Protein AF-A0A2V4A0T4-F1 (afdb_monomer_lite)

Structure (mmCIF, N/CA/C/O backbone):
data_AF-A0A2V4A0T4-F1
#
_entry.id   AF-A0A2V4A0T4-F1
#
loop_
_atom_site.group_PDB
_atom_site.id
_atom_site.type_symbol
_atom_site.label_atom_id
_atom_site.label_alt_id
_atom_site.label_comp_id
_atom_site.label_asym_id
_atom_site.label_entity_id
_atom_site.label_seq_id
_atom_site.pdbx_PDB_ins_code
_atom_site.Cartn_x
_atom_site.Cartn_y
_atom_site.Cartn_z
_atom_site.occupancy
_atom_site.B_iso_or_equiv
_atom_site.auth_seq_id
_atom_site.auth_comp_id
_atom_site.auth_asym_id
_atom_site.auth_atom_id
_atom_site.pdbx_PDB_model_num
ATOM 1 N N . MET A 1 1 ? 3.368 67.563 22.439 1.00 38.94 1 MET A N 1
ATOM 2 C CA . MET A 1 1 ? 3.819 66.504 21.505 1.00 38.94 1 MET A CA 1
ATOM 3 C C . MET A 1 1 ? 2.691 65.490 21.317 1.00 38.94 1 MET A C 1
ATOM 5 O O . MET A 1 1 ? 2.403 64.742 22.241 1.00 38.94 1 MET A O 1
ATOM 9 N N . LYS A 1 2 ? 1.991 65.521 20.173 1.00 42.81 2 LYS A N 1
ATOM 10 C CA . LYS A 1 2 ? 0.892 64.595 19.832 1.00 4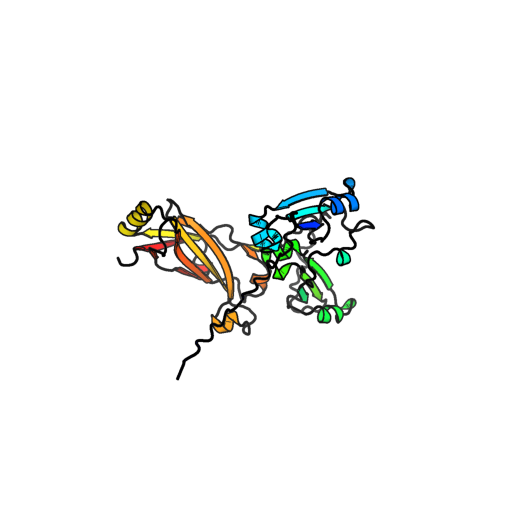2.81 2 LYS A CA 1
ATOM 11 C C . LYS A 1 2 ? 1.477 63.329 19.192 1.00 42.81 2 LYS A C 1
ATOM 13 O O . LYS A 1 2 ? 2.150 63.435 18.174 1.00 42.81 2 LYS A O 1
ATOM 18 N N . LYS A 1 3 ? 1.228 62.151 19.774 1.00 46.56 3 LYS A N 1
ATOM 19 C CA . LYS A 1 3 ? 1.577 60.855 19.167 1.00 46.56 3 LYS A CA 1
ATOM 20 C C . LYS A 1 3 ? 0.458 60.431 18.211 1.00 46.56 3 LYS A C 1
ATOM 22 O O . LYS A 1 3 ? -0.649 60.146 18.657 1.00 46.56 3 LYS A O 1
ATOM 27 N N . ILE A 1 4 ? 0.754 60.404 16.915 1.00 42.78 4 ILE A N 1
ATOM 28 C CA . ILE A 1 4 ? -0.102 59.817 15.878 1.00 42.78 4 ILE A CA 1
ATOM 29 C C . ILE A 1 4 ? 0.146 58.305 15.904 1.00 42.78 4 ILE A C 1
ATOM 31 O O . ILE A 1 4 ? 1.271 57.860 15.692 1.00 42.78 4 ILE A O 1
ATOM 35 N N . LYS A 1 5 ? -0.883 57.518 16.232 1.00 49.72 5 LYS A N 1
ATOM 36 C CA . LYS A 1 5 ? -0.853 56.057 16.099 1.00 49.72 5 LYS A CA 1
ATOM 37 C C . LYS A 1 5 ? -1.242 55.711 14.663 1.00 49.72 5 LYS A C 1
ATOM 39 O O . LYS A 1 5 ? -2.403 55.849 14.295 1.00 49.72 5 LYS A O 1
ATOM 44 N N . THR A 1 6 ? -0.269 55.286 13.865 1.00 46.25 6 THR A N 1
ATOM 45 C CA . THR A 1 6 ? -0.496 54.737 12.525 1.00 46.25 6 THR A CA 1
ATOM 46 C C . THR A 1 6 ? -1.086 53.336 12.665 1.00 46.25 6 THR A C 1
ATOM 48 O O . THR A 1 6 ? -0.417 52.420 13.138 1.00 46.25 6 THR A O 1
ATOM 51 N N . LEU A 1 7 ? -2.358 53.187 12.301 1.00 39.81 7 LEU A N 1
ATOM 52 C CA . LEU A 1 7 ? -3.052 51.907 12.206 1.00 39.81 7 LEU A CA 1
ATOM 53 C C . LEU A 1 7 ? -2.722 51.294 10.837 1.00 39.81 7 LEU A C 1
ATOM 55 O O . LEU A 1 7 ? -3.175 51.797 9.812 1.00 39.81 7 LEU A O 1
ATOM 59 N N . ILE A 1 8 ? -1.900 50.245 10.814 1.00 38.28 8 ILE A N 1
ATOM 60 C CA . ILE A 1 8 ? -1.622 49.467 9.600 1.00 38.28 8 ILE A CA 1
ATOM 61 C C . ILE A 1 8 ? -2.763 48.459 9.441 1.00 38.28 8 ILE A C 1
ATOM 63 O O . ILE A 1 8 ? -2.851 47.486 10.186 1.00 38.28 8 ILE A O 1
ATOM 67 N N . VAL A 1 9 ? -3.658 48.717 8.489 1.00 35.47 9 VAL A N 1
ATOM 68 C CA . VAL A 1 9 ? -4.682 47.763 8.052 1.00 35.47 9 VAL A CA 1
ATOM 69 C C . VAL A 1 9 ? -4.034 46.852 7.012 1.00 35.47 9 VAL A C 1
ATOM 71 O O . VAL A 1 9 ? -3.806 47.262 5.876 1.00 35.47 9 VAL A O 1
ATOM 74 N N . ILE A 1 10 ? -3.693 45.627 7.412 1.00 39.75 10 ILE A N 1
ATOM 75 C CA . ILE A 1 10 ? -3.261 44.577 6.485 1.00 39.75 10 ILE A CA 1
ATOM 76 C C . ILE A 1 10 ? -4.525 44.041 5.814 1.00 39.75 10 ILE A C 1
ATOM 78 O O . ILE A 1 10 ? -5.294 43.288 6.409 1.00 39.75 10 ILE A O 1
ATOM 82 N N . LEU A 1 11 ? -4.770 44.494 4.587 1.00 36.44 11 LEU A N 1
ATOM 83 C CA . LEU A 1 11 ? -5.837 43.988 3.735 1.00 36.44 11 LEU A CA 1
ATOM 84 C C . LEU A 1 11 ? -5.376 42.647 3.148 1.00 36.44 11 LEU A C 1
ATOM 86 O O . LEU A 1 11 ? -4.719 42.597 2.109 1.00 36.44 11 LEU A O 1
ATOM 90 N N . SER A 1 12 ? -5.676 41.559 3.851 1.00 36.69 12 SER A N 1
ATOM 91 C CA . SER A 1 12 ? -5.467 40.193 3.373 1.00 36.69 12 SER A CA 1
ATOM 92 C C . SER A 1 12 ? -6.421 39.927 2.209 1.00 36.69 12 SER A C 1
ATOM 94 O O . SER A 1 12 ? -7.561 39.511 2.407 1.00 36.69 12 SER A O 1
ATOM 96 N N . VAL A 1 13 ? -5.976 40.203 0.983 1.00 38.03 13 VAL A N 1
ATOM 97 C CA . VAL A 1 13 ? -6.667 39.763 -0.232 1.00 38.03 13 VAL A CA 1
ATOM 98 C C . VAL A 1 13 ? -6.521 38.244 -0.300 1.00 38.03 13 VAL A C 1
ATOM 100 O O . VAL A 1 13 ? -5.540 37.713 -0.816 1.00 38.03 13 VAL A O 1
ATOM 103 N N . LEU A 1 14 ? -7.488 37.541 0.287 1.00 36.09 14 LEU A N 1
ATOM 104 C CA . LEU A 1 14 ? -7.728 36.132 0.018 1.00 36.09 14 LEU A CA 1
ATOM 105 C C . LEU A 1 14 ? -8.137 36.042 -1.452 1.00 36.09 14 LEU A C 1
ATOM 107 O O . LEU A 1 14 ? -9.293 36.279 -1.789 1.00 36.09 14 LEU A O 1
ATOM 111 N N . PHE A 1 15 ? -7.187 35.749 -2.338 1.00 37.50 15 PHE A N 1
ATOM 112 C CA . PHE A 1 15 ? -7.531 35.199 -3.641 1.00 37.50 15 PHE A CA 1
ATOM 113 C C . PHE A 1 15 ? -8.178 33.841 -3.365 1.00 37.50 15 PHE A C 1
ATOM 115 O O . PHE A 1 15 ? -7.484 32.952 -2.861 1.00 37.50 15 PHE A O 1
ATOM 122 N N . PRO A 1 16 ? -9.480 33.639 -3.641 1.00 41.62 16 PRO A N 1
ATOM 123 C CA . PRO A 1 16 ? -9.988 32.288 -3.707 1.00 41.62 16 PRO A CA 1
ATOM 124 C C . PRO A 1 16 ? -9.229 31.632 -4.857 1.00 41.62 16 PRO A C 1
ATOM 126 O O . PRO A 1 16 ? -9.464 31.947 -6.026 1.00 41.62 16 PRO A O 1
ATOM 129 N N . PHE A 1 17 ? -8.291 30.742 -4.529 1.00 39.97 17 PHE A N 1
ATOM 130 C CA . PHE A 1 17 ? -7.883 29.694 -5.448 1.00 39.97 17 PHE A CA 1
ATOM 131 C C . PHE A 1 17 ? -9.148 28.883 -5.722 1.00 39.97 17 PHE A C 1
ATOM 133 O O . PHE A 1 17 ? -9.445 27.895 -5.060 1.00 39.97 17 PHE A O 1
ATOM 140 N N . SER A 1 18 ? -9.935 29.357 -6.681 1.00 41.53 18 SER A N 1
ATOM 141 C CA . SER A 1 18 ? -10.920 28.570 -7.391 1.00 41.53 18 SER A CA 1
ATOM 142 C C . SER A 1 18 ? -10.098 27.614 -8.240 1.00 41.53 18 SER A C 1
ATOM 144 O O . SER A 1 18 ? -9.908 27.799 -9.439 1.00 41.53 18 SER A O 1
ATOM 146 N N . GLY A 1 19 ? -9.537 26.597 -7.576 1.00 44.44 19 GLY A N 1
ATOM 147 C CA . GLY A 1 19 ? -9.270 25.349 -8.255 1.00 44.44 19 GLY A CA 1
ATOM 148 C C . GLY A 1 19 ? -10.584 25.006 -8.930 1.00 44.44 19 GLY A C 1
ATOM 149 O O . GLY A 1 19 ? -11.606 24.889 -8.255 1.00 44.44 19 GLY A O 1
ATOM 150 N N . ILE A 1 20 ? -10.583 24.997 -10.259 1.00 48.84 20 ILE A N 1
ATOM 151 C CA . ILE A 1 20 ? -11.712 24.537 -11.053 1.00 48.84 20 ILE A CA 1
ATOM 152 C C . ILE A 1 20 ? -11.811 23.050 -10.723 1.00 48.84 20 ILE A C 1
ATOM 154 O O . ILE A 1 20 ? -11.217 22.213 -11.399 1.00 48.84 20 ILE A O 1
ATOM 158 N N . GLY A 1 21 ? -12.461 22.730 -9.604 1.00 46.34 21 GLY A N 1
ATOM 159 C CA . GLY A 1 21 ? -12.920 21.389 -9.320 1.00 46.34 21 GLY A CA 1
ATOM 160 C C . GLY A 1 21 ? -13.843 21.070 -10.474 1.00 46.34 21 GLY A C 1
ATOM 161 O O . GLY A 1 21 ? -14.888 21.694 -10.620 1.00 46.34 21 GLY A O 1
ATOM 162 N N . GLN A 1 22 ? -13.396 20.212 -11.384 1.00 55.69 22 GLN A N 1
ATOM 163 C CA . GLN A 1 22 ? -14.277 19.731 -12.431 1.00 55.69 22 GLN A CA 1
ATOM 164 C C . GLN A 1 22 ? -15.444 19.054 -11.732 1.00 55.69 22 GLN A C 1
ATOM 166 O O . GLN A 1 22 ? -15.197 18.093 -11.022 1.00 55.69 22 GLN A O 1
ATOM 171 N N . ASP A 1 23 ? -16.687 19.468 -11.966 1.00 71.69 23 ASP A N 1
ATOM 172 C CA . ASP A 1 23 ? -17.879 18.806 -11.399 1.00 71.69 23 ASP A CA 1
ATOM 173 C C . ASP A 1 23 ? -18.038 17.332 -11.845 1.00 71.69 23 ASP A C 1
ATOM 175 O O . ASP A 1 23 ? -19.012 16.662 -11.512 1.00 71.69 23 ASP A O 1
ATOM 179 N N . ASN A 1 24 ? -17.087 16.813 -12.625 1.00 87.50 24 ASN A N 1
ATOM 180 C CA . ASN A 1 24 ? -17.126 15.517 -13.272 1.00 87.50 24 ASN A CA 1
ATOM 181 C C . ASN A 1 24 ? -15.917 14.666 -12.870 1.00 87.50 24 ASN A C 1
ATOM 183 O O . ASN A 1 24 ? -14.805 15.171 -12.717 1.00 87.50 24 ASN A O 1
ATOM 187 N N . ALA A 1 25 ? -16.143 13.356 -12.765 1.00 91.75 25 ALA A N 1
ATOM 188 C CA . ALA A 1 25 ? -15.092 12.359 -12.593 1.00 91.75 25 ALA A CA 1
ATOM 189 C C . ALA A 1 25 ? -14.031 12.461 -13.702 1.00 91.75 25 ALA A C 1
ATOM 191 O O . ALA A 1 25 ? -14.370 12.661 -14.873 1.00 91.75 25 ALA A O 1
ATOM 192 N N . ILE A 1 26 ? -12.761 12.244 -13.349 1.00 94.25 26 ILE A N 1
ATOM 193 C CA . ILE A 1 26 ? -11.681 12.167 -14.341 1.00 94.25 26 ILE A CA 1
ATOM 194 C C . ILE A 1 26 ? -11.859 10.893 -15.165 1.00 94.25 26 ILE A C 1
ATOM 196 O O . ILE A 1 26 ? -12.042 9.801 -14.619 1.00 94.25 26 ILE A O 1
ATOM 200 N N . VAL A 1 27 ? -11.786 11.028 -16.487 1.00 94.62 27 VAL A N 1
ATOM 201 C CA . VAL A 1 27 ? -11.910 9.893 -17.400 1.00 94.62 27 VAL A CA 1
ATOM 202 C C . VAL A 1 27 ? -10.565 9.193 -17.542 1.00 94.62 27 VAL A C 1
ATOM 204 O O . VAL A 1 27 ? -9.528 9.832 -17.713 1.00 94.62 27 VAL A O 1
ATOM 207 N N . VAL A 1 28 ? -10.581 7.866 -17.490 1.00 92.81 28 VAL A N 1
ATOM 208 C CA . VAL A 1 28 ? -9.416 7.024 -17.756 1.00 92.81 28 VAL A CA 1
ATOM 209 C C . VAL A 1 28 ? -9.749 6.100 -18.917 1.00 92.81 28 VAL A C 1
ATOM 211 O O . VAL A 1 28 ? -10.740 5.387 -18.848 1.00 92.81 28 VAL A O 1
ATOM 214 N N . VAL A 1 29 ? -8.930 6.079 -19.965 1.00 91.38 29 VAL A N 1
ATOM 215 C CA . VAL A 1 29 ? -9.097 5.162 -21.104 1.00 91.38 29 VAL A CA 1
ATOM 216 C C . VAL A 1 29 ? -7.900 4.230 -21.155 1.00 91.38 29 VAL A C 1
ATOM 218 O O . VAL A 1 29 ? -6.768 4.702 -21.245 1.00 91.38 29 VAL A O 1
ATOM 221 N N . ASP A 1 30 ? -8.136 2.924 -21.027 1.00 89.12 30 ASP A N 1
ATOM 222 C CA . ASP A 1 30 ? -7.097 1.880 -21.051 1.00 89.12 30 ASP A CA 1
ATOM 223 C C . ASP A 1 30 ? -5.909 2.179 -20.109 1.00 89.12 30 ASP A C 1
ATOM 225 O O . ASP A 1 30 ? -4.738 1.931 -20.403 1.00 89.12 30 ASP A O 1
ATOM 229 N N . GLY A 1 31 ? -6.220 2.766 -18.949 1.00 88.62 31 GLY A N 1
ATOM 230 C CA . GLY A 1 31 ? -5.250 3.138 -17.920 1.00 88.62 31 GLY A CA 1
ATOM 231 C C . GLY A 1 31 ? -4.585 4.511 -18.087 1.00 88.62 31 GLY A C 1
ATOM 232 O O . GLY A 1 31 ? -3.755 4.858 -17.248 1.00 88.62 31 GLY A O 1
ATOM 233 N N . PHE A 1 32 ? -4.942 5.310 -19.097 1.00 90.56 32 PHE A N 1
ATOM 234 C CA . PHE A 1 32 ? -4.441 6.676 -19.303 1.00 90.56 32 PHE A CA 1
ATOM 235 C C . PHE A 1 32 ? -5.474 7.722 -18.881 1.00 90.56 32 PHE A C 1
ATOM 237 O O . PHE A 1 32 ? -6.626 7.649 -19.295 1.00 90.56 32 PHE A O 1
ATOM 244 N N . PHE A 1 33 ? -5.072 8.709 -18.077 1.00 91.44 33 PHE A N 1
ATOM 245 C CA . PHE A 1 33 ? -5.954 9.803 -17.654 1.00 91.44 33 PHE A CA 1
ATOM 246 C C . PHE A 1 33 ? -6.176 10.789 -18.803 1.00 91.44 33 PHE A C 1
ATOM 248 O O . PHE A 1 33 ? -5.203 11.322 -19.339 1.00 91.44 33 PHE A O 1
ATOM 255 N N . ILE A 1 34 ? -7.433 11.057 -19.152 1.00 91.94 34 ILE A N 1
ATOM 256 C CA . ILE A 1 34 ? -7.827 11.873 -20.304 1.00 91.94 34 ILE A CA 1
ATOM 257 C C . ILE A 1 34 ? -8.507 13.168 -19.839 1.00 91.94 34 ILE A C 1
ATOM 259 O O . ILE A 1 34 ? -9.254 13.181 -18.864 1.00 91.94 34 ILE A O 1
ATOM 263 N N . LYS A 1 35 ? -8.235 14.275 -20.536 1.00 91.12 35 LYS A N 1
ATOM 264 C CA . LYS A 1 35 ? -8.784 15.611 -20.263 1.00 91.12 35 LYS A CA 1
ATOM 265 C C . LYS A 1 35 ? -10.263 15.743 -20.637 1.00 91.12 35 LYS A C 1
ATOM 267 O O . LYS A 1 35 ? -10.976 16.531 -20.018 1.00 91.12 35 LYS A O 1
ATOM 272 N N . ASN A 1 36 ? -10.693 15.010 -21.660 1.00 90.31 36 ASN A N 1
ATOM 273 C CA . ASN A 1 36 ? -12.062 14.999 -22.159 1.00 90.31 36 ASN A CA 1
ATOM 274 C C . ASN A 1 36 ? -13.055 14.569 -21.077 1.00 90.31 36 ASN A C 1
ATOM 276 O O . ASN A 1 36 ? -12.761 13.745 -20.210 1.00 90.31 36 ASN A O 1
ATOM 280 N N . SER A 1 37 ? -14.271 15.094 -21.179 1.00 92.19 37 SER A N 1
ATOM 281 C CA . SER A 1 37 ? -15.391 14.626 -20.371 1.00 92.19 37 SER A CA 1
ATOM 282 C C . SER A 1 37 ? -15.789 13.194 -20.743 1.00 92.19 37 SER A C 1
ATOM 284 O O . SER A 1 37 ? -15.431 12.662 -21.801 1.00 92.19 37 SER A O 1
ATOM 286 N N . LYS A 1 38 ? -16.595 12.565 -19.881 1.00 93.25 38 LYS A N 1
ATOM 287 C CA . LYS A 1 38 ? -17.161 11.233 -20.129 1.00 93.25 38 LYS A CA 1
ATOM 288 C C . LYS A 1 38 ? -17.912 11.170 -21.462 1.00 93.25 38 LYS A C 1
ATOM 290 O O . LYS A 1 38 ? -17.676 10.250 -22.239 1.00 93.25 38 LYS A O 1
ATOM 295 N N . THR A 1 39 ? -18.799 12.131 -21.719 1.00 93.00 39 THR A N 1
ATOM 296 C CA . THR A 1 39 ? -19.635 12.152 -22.929 1.00 93.00 39 THR A CA 1
ATOM 297 C C . THR A 1 39 ? -18.780 12.307 -24.181 1.00 93.00 39 THR A C 1
ATOM 299 O O . THR A 1 39 ? -18.871 11.473 -25.072 1.00 93.00 39 THR A O 1
ATOM 302 N N . GLU A 1 40 ? -17.864 13.282 -24.200 1.00 91.75 40 GLU A N 1
ATOM 303 C CA . GLU A 1 40 ? -16.949 13.492 -25.332 1.00 91.75 40 GLU A CA 1
ATOM 304 C C . GLU A 1 40 ? -16.090 12.255 -25.617 1.00 91.75 40 GLU A C 1
ATOM 306 O O . GLU A 1 40 ? -15.872 11.903 -26.773 1.00 91.75 40 GLU A O 1
ATOM 311 N N . THR A 1 41 ? -15.610 11.581 -24.567 1.00 91.19 41 THR A N 1
ATOM 312 C CA . THR A 1 41 ? -14.780 10.379 -24.716 1.00 91.19 41 THR A CA 1
ATOM 313 C C . THR A 1 41 ? -15.582 9.214 -25.297 1.00 91.19 41 THR A C 1
ATOM 315 O O . THR A 1 41 ? -15.105 8.533 -26.202 1.00 91.19 41 THR A O 1
ATOM 318 N N . ILE A 1 42 ? -16.810 8.994 -24.815 1.00 91.75 42 ILE A N 1
ATOM 319 C CA . ILE A 1 42 ? -17.695 7.938 -25.327 1.00 91.75 42 ILE A CA 1
ATOM 320 C C . ILE A 1 42 ? -18.102 8.220 -26.776 1.00 91.75 42 ILE A C 1
ATOM 322 O O . ILE A 1 42 ? -18.070 7.304 -27.597 1.00 91.75 42 ILE A O 1
ATOM 326 N N . ASP A 1 43 ? -18.455 9.465 -27.099 1.00 91.75 43 ASP A N 1
ATOM 327 C CA . ASP A 1 43 ? -18.853 9.863 -28.451 1.00 91.75 43 ASP A CA 1
ATOM 328 C C . ASP A 1 43 ? -17.693 9.705 -29.442 1.00 91.75 43 ASP A C 1
ATOM 330 O O . ASP A 1 43 ? -17.891 9.219 -30.556 1.00 91.75 43 ASP A O 1
ATOM 334 N N . TYR A 1 44 ? -16.471 10.047 -29.021 1.00 89.38 44 TYR A N 1
ATOM 335 C CA . TYR A 1 44 ? -15.265 9.867 -29.827 1.00 89.38 44 TYR A CA 1
ATOM 336 C C . TYR A 1 44 ? -14.947 8.387 -30.089 1.00 89.38 44 TYR A C 1
ATOM 338 O O . TYR A 1 44 ? -14.714 7.992 -31.234 1.00 89.38 44 TYR A O 1
ATOM 346 N N . LEU A 1 45 ? -14.934 7.555 -29.040 1.00 88.19 45 LEU A N 1
ATOM 347 C CA . LEU A 1 45 ? -14.627 6.125 -29.167 1.00 88.19 45 LEU A CA 1
ATOM 348 C C . LEU A 1 45 ? -15.719 5.395 -29.971 1.00 88.19 45 LEU A C 1
ATOM 350 O O . LEU A 1 45 ? -15.435 4.583 -30.861 1.00 88.19 45 LEU A O 1
ATOM 354 N N . GLY A 1 46 ? -16.980 5.735 -29.708 1.00 91.12 46 GLY A N 1
ATOM 355 C CA . GLY A 1 46 ? -18.151 4.996 -30.159 1.00 91.12 46 GLY A CA 1
ATOM 356 C C . GLY A 1 46 ? -18.427 3.785 -29.264 1.00 91.12 46 GLY A C 1
ATOM 357 O O . GLY A 1 46 ? -17.513 3.087 -28.829 1.00 91.12 46 GLY A O 1
ATOM 358 N N . LYS A 1 47 ? -19.711 3.522 -28.998 1.00 91.31 47 LYS A N 1
ATOM 359 C CA . LYS A 1 47 ? -20.150 2.493 -28.036 1.00 91.31 47 LYS A CA 1
ATOM 360 C C . LYS A 1 47 ? -19.634 1.093 -28.364 1.00 91.31 47 LYS A C 1
ATOM 362 O O . LYS A 1 47 ? -19.243 0.385 -27.448 1.00 91.31 47 LYS A O 1
ATOM 367 N N . ASP A 1 48 ? -19.564 0.739 -29.645 1.00 90.31 48 ASP A N 1
ATOM 368 C CA . ASP A 1 48 ? -19.104 -0.582 -30.098 1.00 90.31 48 ASP A CA 1
ATOM 369 C C . ASP A 1 48 ? -17.616 -0.838 -29.802 1.00 90.31 48 ASP A C 1
ATOM 371 O O . ASP A 1 48 ? -17.148 -1.969 -29.881 1.00 90.31 48 ASP A O 1
ATOM 375 N N . TYR A 1 49 ? -16.858 0.213 -29.473 1.00 88.94 49 TYR A N 1
ATOM 376 C CA . TYR A 1 49 ? -15.438 0.117 -29.143 1.00 88.94 49 TYR A CA 1
ATOM 377 C C . TYR A 1 49 ? -15.179 -0.082 -27.645 1.00 88.94 49 TYR A C 1
ATOM 379 O O . TYR A 1 49 ? -14.066 -0.429 -27.244 1.00 88.94 49 TYR A O 1
ATOM 387 N N . ILE A 1 50 ? -16.194 0.156 -26.814 1.00 91.44 50 ILE A N 1
ATOM 388 C CA . ILE A 1 50 ? -16.103 0.080 -25.359 1.00 91.44 50 ILE A CA 1
ATOM 389 C C . ILE A 1 50 ? -16.403 -1.355 -24.933 1.00 91.44 50 ILE A C 1
ATOM 391 O O . ILE A 1 50 ? -17.529 -1.822 -25.077 1.00 91.44 50 ILE A O 1
ATOM 395 N N . LYS A 1 51 ? -15.396 -2.029 -24.371 1.00 91.75 51 LYS A N 1
ATOM 396 C CA . LYS A 1 51 ? -15.528 -3.367 -23.785 1.00 91.75 51 LYS A CA 1
ATOM 397 C C . LYS A 1 51 ? -16.334 -3.300 -22.495 1.00 91.75 51 LYS A C 1
ATOM 399 O O . LYS A 1 51 ? -17.322 -4.010 -22.333 1.00 91.75 51 LYS A O 1
ATOM 404 N N . ASP A 1 52 ? -15.915 -2.427 -21.586 1.00 94.19 52 ASP A N 1
ATOM 405 C CA . ASP A 1 52 ? -16.594 -2.191 -20.319 1.00 94.19 52 ASP A CA 1
ATOM 406 C C . ASP A 1 52 ? -16.239 -0.814 -19.740 1.00 94.19 52 ASP A C 1
ATOM 408 O O . ASP A 1 52 ? -15.376 -0.088 -20.248 1.00 94.19 52 ASP A O 1
ATOM 412 N N . THR A 1 53 ? -16.951 -0.440 -18.678 1.00 94.12 53 THR A N 1
ATOM 413 C CA . THR A 1 53 ? -16.678 0.782 -17.921 1.00 94.12 53 THR A CA 1
ATOM 414 C C . THR A 1 53 ? -16.725 0.511 -16.427 1.00 94.12 53 THR A C 1
ATOM 416 O O . THR A 1 53 ? -17.602 -0.216 -15.960 1.00 94.12 53 THR A O 1
ATOM 419 N N . ILE A 1 54 ? -15.847 1.161 -15.668 1.00 93.69 54 ILE A N 1
ATOM 420 C CA . ILE A 1 54 ? -15.749 1.043 -14.210 1.00 93.69 54 ILE A CA 1
ATOM 421 C C . ILE A 1 54 ? -15.804 2.447 -13.607 1.00 93.69 54 ILE A C 1
ATOM 423 O O . ILE A 1 54 ? -15.230 3.387 -14.147 1.00 93.69 54 ILE A O 1
ATOM 427 N N . THR A 1 55 ? -16.489 2.613 -12.478 1.00 92.69 55 THR A N 1
ATOM 428 C CA . THR A 1 55 ? -16.486 3.878 -11.726 1.00 92.69 55 THR A CA 1
ATOM 429 C C . THR A 1 55 ? -15.804 3.670 -10.381 1.00 92.69 55 THR A C 1
ATOM 431 O O . THR A 1 55 ? -16.153 2.743 -9.655 1.00 92.69 55 THR A O 1
ATOM 434 N N . ILE A 1 56 ? -14.845 4.533 -10.046 1.00 88.50 56 ILE A N 1
ATOM 435 C CA . ILE A 1 56 ? -14.221 4.586 -8.719 1.00 88.50 56 ILE A CA 1
ATOM 436 C C . ILE A 1 56 ? -14.791 5.797 -7.988 1.00 88.50 56 ILE A C 1
ATOM 438 O O . ILE A 1 56 ? -14.715 6.918 -8.491 1.00 88.50 56 ILE A O 1
ATOM 442 N N . ALA A 1 57 ? -15.368 5.565 -6.809 1.00 90.50 57 ALA A N 1
ATOM 443 C CA . ALA A 1 57 ? -15.940 6.617 -5.977 1.00 90.50 57 ALA A CA 1
ATOM 444 C C . ALA A 1 57 ? -14.871 7.611 -5.487 1.00 90.50 57 ALA A C 1
ATOM 446 O O . ALA A 1 57 ? -13.682 7.291 -5.420 1.00 90.50 57 ALA A O 1
ATOM 447 N N . ALA A 1 58 ? -15.305 8.826 -5.148 1.00 91.88 58 ALA A N 1
ATOM 448 C CA . ALA A 1 58 ? -14.427 9.932 -4.770 1.00 91.88 58 ALA A CA 1
ATOM 449 C C . ALA A 1 58 ? -13.495 9.603 -3.593 1.00 91.88 58 ALA A C 1
ATOM 451 O O . ALA A 1 58 ? -12.304 9.892 -3.643 1.00 91.88 58 ALA A O 1
ATOM 452 N N . ASP A 1 59 ? -14.007 8.940 -2.557 1.00 84.00 59 ASP A N 1
ATOM 453 C CA . ASP A 1 59 ? -13.242 8.546 -1.368 1.00 84.00 59 ASP A CA 1
ATOM 454 C C . ASP A 1 59 ? -12.035 7.648 -1.697 1.00 84.00 59 ASP A C 1
ATOM 456 O O . ASP A 1 59 ? -10.963 7.761 -1.100 1.00 84.00 59 ASP A O 1
ATOM 460 N N . SER A 1 60 ? -12.205 6.770 -2.681 1.00 86.44 60 SER A N 1
ATOM 461 C CA . SER A 1 60 ? -11.183 5.857 -3.176 1.00 86.44 60 SER A CA 1
ATOM 462 C C . SER A 1 60 ? -10.268 6.551 -4.180 1.00 86.44 60 SER A C 1
ATOM 464 O O . SER A 1 60 ? -9.052 6.404 -4.108 1.00 86.44 60 SER A O 1
ATOM 466 N N . ALA A 1 61 ? -10.826 7.360 -5.080 1.00 90.62 61 ALA A N 1
ATOM 467 C CA . ALA A 1 61 ? -10.068 8.112 -6.073 1.00 90.62 61 ALA A CA 1
ATOM 468 C C . ALA A 1 61 ? -9.125 9.143 -5.432 1.00 90.62 61 ALA A C 1
ATOM 470 O O . ALA A 1 61 ? -7.987 9.278 -5.882 1.00 90.62 61 ALA A O 1
ATOM 471 N N . VAL A 1 62 ? -9.539 9.803 -4.343 1.00 89.56 62 VAL A N 1
ATOM 472 C CA . VAL A 1 62 ? -8.680 10.723 -3.577 1.00 89.56 62 VAL A CA 1
ATOM 473 C C . VAL A 1 62 ? -7.456 10.008 -3.003 1.00 89.56 62 VAL A C 1
ATOM 475 O O . VAL A 1 62 ? -6.370 10.575 -2.967 1.00 89.56 62 VAL A O 1
ATOM 478 N N . LYS A 1 63 ? -7.564 8.727 -2.635 1.00 83.19 63 LYS A N 1
ATOM 479 C CA . LYS A 1 63 ? -6.395 7.944 -2.195 1.00 83.19 63 LYS A CA 1
ATOM 480 C C . LYS A 1 63 ? -5.415 7.644 -3.336 1.00 83.19 63 LYS A C 1
ATOM 482 O O . LYS A 1 63 ? -4.244 7.397 -3.071 1.00 83.19 63 LYS A O 1
ATOM 487 N N . ILE A 1 64 ? -5.880 7.662 -4.587 1.00 86.06 64 ILE A N 1
ATOM 488 C CA . ILE A 1 64 ? -5.082 7.344 -5.781 1.00 86.06 64 ILE A CA 1
ATOM 489 C C . ILE A 1 64 ? -4.413 8.604 -6.344 1.00 86.06 64 ILE A C 1
ATOM 491 O O . ILE A 1 64 ? -3.225 8.593 -6.650 1.00 86.06 64 ILE A O 1
ATOM 495 N N . ILE A 1 65 ? -5.163 9.695 -6.504 1.00 90.81 65 ILE A N 1
ATOM 496 C CA . ILE A 1 65 ? -4.693 10.917 -7.181 1.00 90.81 65 ILE A CA 1
ATOM 497 C C . ILE A 1 65 ? -4.960 12.197 -6.378 1.00 90.81 65 ILE A C 1
ATOM 499 O O . ILE A 1 65 ? -5.001 13.286 -6.948 1.00 90.81 65 ILE A O 1
ATOM 503 N N . ASP A 1 66 ? -5.099 12.085 -5.057 1.00 90.44 66 ASP A N 1
ATOM 504 C CA . ASP A 1 66 ? -5.281 13.219 -4.143 1.00 90.44 66 ASP A CA 1
ATOM 505 C C . ASP A 1 66 ? -6.534 14.052 -4.499 1.00 90.44 66 ASP A C 1
ATOM 507 O O . ASP A 1 66 ? -7.522 13.521 -5.008 1.00 90.44 66 ASP A O 1
ATOM 511 N N . THR A 1 67 ? -6.526 15.360 -4.246 1.00 90.69 67 THR A N 1
ATOM 512 C CA . THR A 1 67 ? -7.638 16.290 -4.512 1.00 90.69 67 THR A CA 1
ATOM 513 C C . THR A 1 67 ? -8.220 16.215 -5.931 1.00 90.69 67 THR A C 1
ATOM 515 O O . THR A 1 67 ? -9.407 16.498 -6.107 1.00 90.69 67 THR A O 1
ATOM 518 N N . TYR A 1 68 ? -7.456 15.760 -6.931 1.00 90.00 68 TYR A N 1
ATOM 519 C CA . TYR A 1 68 ? -7.955 15.526 -8.295 1.00 90.00 68 TYR A CA 1
ATOM 520 C C . TYR A 1 68 ? -9.006 14.410 -8.366 1.00 90.00 68 TYR A C 1
ATOM 522 O O . TYR A 1 68 ? -9.865 14.417 -9.240 1.00 90.00 68 TYR A O 1
ATOM 530 N N . GLY A 1 69 ? -8.970 13.466 -7.427 1.00 91.19 69 GLY A N 1
ATOM 531 C CA . GLY A 1 69 ? -9.931 12.374 -7.308 1.00 91.19 69 GLY A CA 1
ATOM 532 C C . GLY A 1 69 ? -11.221 12.756 -6.583 1.00 91.19 69 GLY A C 1
ATOM 533 O O . GLY A 1 69 ? -12.062 11.886 -6.373 1.00 91.19 69 GLY A O 1
ATOM 534 N N . SER A 1 70 ? -11.403 14.024 -6.196 1.00 92.81 70 SER A N 1
ATOM 535 C CA . SER A 1 70 ? -12.557 14.492 -5.404 1.00 92.81 70 SER A CA 1
ATOM 536 C C . SER A 1 70 ? -13.922 14.220 -6.045 1.00 92.81 70 SER A C 1
ATOM 538 O O . SER A 1 70 ? -14.912 14.138 -5.325 1.00 92.81 70 SER A O 1
ATOM 540 N N . ASN A 1 71 ? -13.969 13.998 -7.361 1.00 93.00 71 ASN A N 1
ATOM 541 C CA . ASN A 1 71 ? -15.193 13.662 -8.097 1.00 93.00 71 ASN A CA 1
ATOM 542 C C . ASN A 1 71 ? -15.199 12.229 -8.656 1.00 93.00 71 ASN A C 1
ATOM 544 O O . ASN A 1 71 ? -16.064 11.873 -9.453 1.00 93.00 71 ASN A O 1
ATOM 548 N N . GLY A 1 72 ? -14.262 11.383 -8.218 1.00 93.88 72 GLY A N 1
ATOM 549 C CA . GLY A 1 72 ? -14.141 9.995 -8.660 1.00 93.88 72 GLY A CA 1
ATOM 550 C C . GLY A 1 72 ? -13.400 9.822 -9.988 1.00 93.88 72 GLY A C 1
ATOM 551 O O . GLY A 1 72 ? -12.905 10.779 -10.588 1.00 93.88 72 GLY A O 1
ATOM 552 N N . LEU A 1 73 ? -13.324 8.571 -10.447 1.00 94.44 73 LEU A N 1
ATOM 553 C CA . LEU A 1 73 ? -12.767 8.192 -11.750 1.00 94.44 73 LEU A CA 1
ATOM 554 C C . LEU A 1 73 ? -13.813 7.447 -12.578 1.00 94.44 73 LEU A C 1
ATOM 556 O O . LEU A 1 73 ? -14.536 6.601 -12.049 1.00 94.44 73 LEU A O 1
ATOM 560 N N . PHE A 1 74 ? -13.842 7.709 -13.882 1.00 96.00 74 PHE A N 1
ATOM 561 C CA . PHE A 1 74 ? -14.632 6.960 -14.854 1.00 96.00 74 PHE A CA 1
ATOM 562 C C . PHE A 1 74 ? -13.700 6.253 -15.838 1.00 96.00 74 PHE A C 1
ATOM 564 O O . PHE A 1 74 ? -13.126 6.874 -16.728 1.00 96.00 74 PHE A O 1
ATOM 571 N N . ILE A 1 75 ? -13.522 4.952 -15.651 1.00 93.88 75 ILE A N 1
ATOM 572 C CA . ILE A 1 75 ? -12.607 4.118 -16.425 1.00 93.88 75 ILE A CA 1
ATOM 573 C C . ILE A 1 75 ? -13.370 3.491 -17.588 1.00 93.88 75 ILE A C 1
ATOM 575 O O . ILE A 1 75 ? -14.451 2.937 -17.399 1.00 93.88 75 ILE A O 1
ATOM 579 N N . ILE A 1 76 ? -12.787 3.558 -18.776 1.00 92.69 76 ILE A N 1
ATOM 580 C CA . ILE A 1 76 ? -13.263 2.956 -20.014 1.00 92.69 76 ILE A CA 1
ATOM 581 C C . ILE A 1 76 ? -12.182 1.985 -20.485 1.00 92.69 76 ILE A C 1
ATOM 583 O O . ILE A 1 76 ? -11.043 2.396 -20.715 1.00 92.69 76 ILE A O 1
ATOM 587 N N . ASN A 1 77 ? -12.547 0.717 -20.640 1.00 90.00 77 ASN A N 1
ATOM 588 C CA . ASN A 1 77 ? -11.694 -0.294 -21.254 1.00 90.00 77 ASN A CA 1
ATOM 589 C C . ASN A 1 77 ? -12.188 -0.549 -22.681 1.00 90.00 77 ASN A C 1
ATOM 591 O O . ASN A 1 77 ? -13.390 -0.731 -22.897 1.00 90.00 77 ASN A O 1
ATOM 595 N N . THR A 1 78 ? -11.288 -0.546 -23.661 1.00 89.94 78 THR A N 1
ATOM 596 C CA . THR A 1 78 ? -11.634 -0.730 -25.078 1.00 89.94 78 THR A CA 1
ATOM 597 C C . THR A 1 78 ? -11.373 -2.160 -25.562 1.00 89.94 78 THR A C 1
ATOM 599 O O . THR A 1 78 ? -10.619 -2.917 -24.947 1.00 89.94 78 THR A O 1
ATOM 602 N N . HIS A 1 79 ? -12.036 -2.572 -26.649 1.00 83.31 79 HIS A N 1
ATOM 603 C CA . HIS A 1 79 ? -11.831 -3.898 -27.252 1.00 83.31 79 HIS A CA 1
ATOM 604 C C . HIS A 1 79 ? -10.473 -4.042 -27.953 1.00 83.31 79 HIS A C 1
ATOM 606 O O . HIS A 1 79 ? -9.901 -5.130 -27.950 1.00 83.31 79 HIS A O 1
ATOM 612 N N . ASP A 1 80 ? -9.961 -2.960 -28.542 1.00 74.94 80 ASP A N 1
ATOM 613 C CA . ASP A 1 80 ? -8.661 -2.936 -29.208 1.00 74.94 80 ASP A CA 1
ATOM 614 C C . ASP A 1 80 ? -8.034 -1.541 -29.074 1.00 74.94 80 ASP A C 1
ATOM 616 O O . ASP A 1 80 ? -8.384 -0.626 -29.813 1.00 74.94 80 ASP A O 1
ATOM 620 N N . PRO A 1 81 ? -7.084 -1.315 -28.163 1.00 62.22 81 PRO A N 1
ATOM 621 C CA . PRO A 1 81 ? -6.471 0.002 -28.024 1.00 62.22 81 PRO A CA 1
ATOM 622 C C . PRO A 1 81 ? -5.613 0.410 -29.242 1.00 62.22 81 PRO A C 1
ATOM 624 O O . PRO A 1 81 ? -5.074 1.518 -29.259 1.00 62.22 81 PRO A O 1
ATOM 627 N N . LYS A 1 82 ? -5.442 -0.457 -30.256 1.00 58.44 82 LYS A N 1
ATOM 628 C CA . LYS A 1 82 ? -4.552 -0.253 -31.407 1.00 58.44 82 LYS A CA 1
ATOM 629 C C . LYS A 1 82 ? -5.359 -0.056 -32.699 1.00 58.44 82 LYS A C 1
ATOM 631 O O . LYS A 1 82 ? -5.700 -1.003 -33.389 1.00 58.44 82 LYS A O 1
ATOM 636 N N . GLY A 1 83 ? -5.618 1.195 -33.075 1.00 65.81 83 GLY A N 1
ATOM 637 C CA . GLY A 1 83 ? -6.268 1.532 -34.349 1.00 65.81 83 GLY A CA 1
ATOM 638 C C . GLY A 1 83 ? -6.447 3.038 -34.533 1.00 65.81 83 GLY A C 1
ATOM 639 O O . GLY A 1 83 ? -6.053 3.812 -33.668 1.00 65.81 83 GLY A O 1
ATOM 640 N N . ASP A 1 84 ? -7.091 3.472 -35.619 1.00 66.31 84 ASP A N 1
ATOM 641 C CA . ASP A 1 84 ? -7.323 4.903 -35.921 1.00 66.31 84 ASP A CA 1
ATOM 642 C C . ASP A 1 84 ? -8.169 5.632 -34.858 1.00 66.31 84 ASP A C 1
ATOM 644 O O . ASP A 1 84 ? -8.210 6.862 -34.806 1.00 66.31 84 ASP A O 1
ATOM 648 N N . LYS A 1 85 ? -8.838 4.857 -33.996 1.00 66.81 85 LYS A N 1
ATOM 649 C CA . LYS A 1 85 ? -9.605 5.317 -32.835 1.00 66.81 85 LYS A CA 1
ATOM 650 C C . LYS A 1 85 ? -8.844 5.258 -31.516 1.00 66.81 85 LYS A C 1
ATOM 652 O O . LYS A 1 85 ? -9.412 5.628 -30.488 1.00 66.81 85 LYS A O 1
ATOM 657 N N . SER A 1 86 ? -7.576 4.837 -31.515 1.00 64.69 86 SER A N 1
ATOM 658 C CA . SER A 1 86 ? -6.707 5.120 -30.381 1.00 64.69 86 SER A CA 1
ATOM 659 C C . SER A 1 86 ? -6.708 6.638 -30.259 1.00 64.69 86 SER A C 1
ATOM 661 O O . SER A 1 86 ? -6.196 7.318 -31.155 1.00 64.69 86 SER A O 1
ATOM 663 N N . LEU A 1 87 ? -7.359 7.177 -29.218 1.00 60.66 87 LEU A N 1
ATOM 664 C CA . LEU A 1 87 ? -7.260 8.594 -28.874 1.00 60.66 87 LEU A CA 1
ATOM 665 C C . LEU A 1 87 ? -5.803 8.988 -29.100 1.00 60.66 87 LEU A C 1
ATOM 667 O O . LEU A 1 87 ? -4.914 8.231 -28.712 1.00 60.66 87 LEU A O 1
ATOM 671 N N . LYS A 1 88 ? -5.522 10.118 -29.754 1.00 60.12 88 LYS A N 1
ATOM 672 C CA . LYS A 1 88 ? -4.152 10.646 -29.798 1.00 60.12 88 LYS A CA 1
ATOM 673 C C . LYS A 1 88 ? -3.757 10.988 -28.361 1.00 60.12 88 LYS A C 1
ATOM 675 O O . LYS A 1 88 ? -3.893 12.127 -27.928 1.00 60.12 88 LYS A O 1
ATOM 680 N N . LEU A 1 89 ? -3.346 9.967 -27.603 1.00 59.09 89 LEU A N 1
ATOM 681 C CA . LEU A 1 89 ? -3.358 9.945 -26.142 1.00 59.09 89 LEU A CA 1
ATOM 682 C C . LEU A 1 89 ? -2.552 11.121 -25.610 1.00 59.09 89 LEU A C 1
ATOM 684 O O . LEU A 1 89 ? -2.996 11.788 -24.690 1.00 59.09 89 LEU A O 1
ATOM 688 N N . ARG A 1 90 ? -1.436 11.443 -26.276 1.00 57.06 90 ARG A N 1
ATOM 689 C CA . ARG A 1 90 ? -0.534 12.545 -25.925 1.00 57.06 90 ARG A CA 1
ATOM 690 C C . ARG A 1 90 ? -1.184 13.926 -25.874 1.00 57.06 90 ARG A C 1
ATOM 692 O O . ARG A 1 90 ? -0.782 14.712 -25.029 1.00 57.06 90 ARG A O 1
ATOM 699 N N . GLU A 1 91 ? -2.130 14.239 -26.755 1.00 66.25 91 GLU A N 1
ATOM 700 C CA . GLU A 1 91 ? -2.736 15.5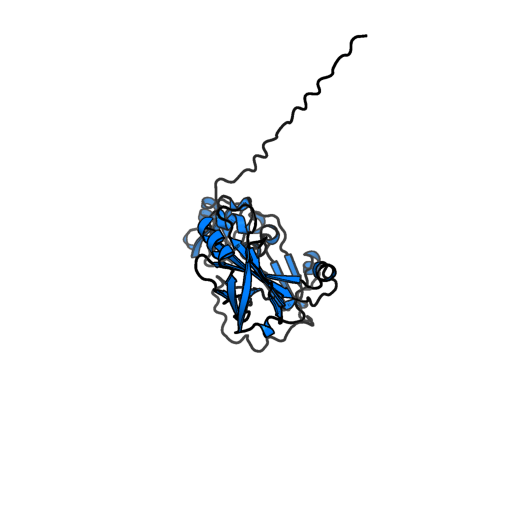82 -26.806 1.00 66.25 91 GLU A CA 1
ATOM 701 C C . GLU A 1 91 ? -3.864 15.745 -25.783 1.00 66.25 91 GLU A C 1
ATOM 703 O O . GLU A 1 91 ? -4.196 16.862 -25.393 1.00 66.25 91 GLU A O 1
ATOM 708 N N . ASN A 1 92 ? -4.410 14.623 -25.313 1.00 66.81 92 ASN A N 1
ATOM 709 C CA . ASN A 1 92 ? -5.560 14.594 -24.423 1.00 66.81 92 ASN A CA 1
ATOM 710 C C . ASN A 1 92 ? -5.212 14.081 -23.023 1.00 66.81 92 ASN A C 1
ATOM 712 O O . ASN A 1 92 ? -6.134 13.787 -22.270 1.00 66.81 92 ASN A O 1
ATOM 716 N N . LEU A 1 93 ? -3.932 13.963 -22.645 1.00 82.69 93 LEU A N 1
ATOM 717 C CA . LEU A 1 93 ? -3.579 13.553 -21.284 1.00 82.69 93 LEU A CA 1
ATOM 718 C C . LEU A 1 93 ? -4.035 14.605 -20.269 1.00 82.69 93 LEU A C 1
ATOM 720 O O . LEU A 1 93 ? -3.808 15.803 -20.437 1.00 82.69 93 LEU A O 1
ATOM 724 N N . TYR A 1 94 ? -4.666 14.139 -19.194 1.00 86.44 94 TYR A N 1
ATOM 725 C CA . TYR A 1 94 ? -5.064 14.992 -18.076 1.00 86.44 94 TYR A CA 1
ATOM 726 C C . TYR A 1 94 ? -3.841 15.532 -17.324 1.00 86.44 94 TYR A C 1
ATOM 728 O O . TYR A 1 94 ? -3.763 16.715 -16.997 1.00 86.44 94 TYR A O 1
ATOM 736 N N . PHE A 1 95 ? -2.870 14.652 -17.066 1.00 86.44 95 PHE A N 1
ATOM 737 C CA . PHE A 1 95 ? -1.626 14.978 -16.381 1.00 86.44 95 PHE A CA 1
ATOM 738 C C . PHE A 1 95 ? -0.479 15.097 -17.385 1.00 86.44 95 PHE A C 1
ATOM 740 O O . PHE A 1 95 ? -0.276 14.212 -18.214 1.00 86.44 95 PHE A O 1
ATOM 747 N N . ASN A 1 96 ? 0.330 16.149 -17.249 1.00 86.62 96 ASN A N 1
ATOM 748 C CA . ASN A 1 96 ? 1.535 16.366 -18.060 1.00 86.62 96 ASN A CA 1
ATOM 749 C C . ASN A 1 96 ? 2.801 15.757 -17.426 1.00 86.62 96 ASN A C 1
ATOM 751 O O . ASN A 1 96 ? 3.921 16.176 -17.722 1.00 86.62 96 ASN A O 1
ATOM 755 N N . ASN A 1 97 ? 2.642 14.788 -16.525 1.00 86.75 97 ASN A N 1
ATOM 756 C CA . ASN A 1 97 ? 3.758 14.138 -15.853 1.00 86.75 97 ASN A CA 1
ATOM 757 C C . ASN A 1 97 ? 4.454 13.164 -16.817 1.00 86.75 97 ASN A C 1
ATOM 759 O O . ASN A 1 97 ? 3.787 12.290 -17.375 1.00 86.75 97 ASN A O 1
ATOM 763 N N . PRO A 1 98 ? 5.783 13.261 -17.008 1.00 87.25 98 PRO A N 1
ATOM 764 C CA . PRO A 1 98 ? 6.500 12.261 -17.782 1.00 87.25 98 PRO A CA 1
ATOM 765 C C . PRO A 1 98 ? 6.453 10.902 -17.061 1.00 87.25 98 PRO A C 1
ATOM 767 O O . PRO A 1 98 ? 6.435 10.867 -15.825 1.00 87.25 98 PRO A O 1
ATOM 770 N N . PRO A 1 99 ? 6.462 9.779 -17.801 1.00 89.81 99 PRO A N 1
ATOM 771 C CA . PRO A 1 99 ? 6.600 8.468 -17.188 1.00 89.81 99 PRO A CA 1
ATOM 772 C C . PRO A 1 99 ? 7.933 8.368 -16.451 1.00 89.81 99 PRO A C 1
ATOM 774 O O . PRO A 1 99 ? 8.954 8.891 -16.907 1.00 89.81 99 PRO A O 1
ATOM 777 N N . SER A 1 100 ? 7.937 7.641 -15.336 1.00 89.94 100 SER A N 1
ATOM 778 C CA . SER A 1 100 ? 9.194 7.146 -14.776 1.00 89.94 100 SER A CA 1
ATOM 779 C C . SER A 1 100 ? 9.822 6.148 -15.747 1.00 89.94 100 SER A C 1
ATOM 781 O O . SER A 1 100 ? 9.110 5.458 -16.479 1.00 89.94 100 SER A O 1
ATOM 783 N N . VAL A 1 101 ? 11.148 6.060 -15.755 1.00 90.75 101 VAL A N 1
ATOM 784 C CA . VAL A 1 101 ? 11.885 5.115 -16.595 1.00 90.75 101 VAL A CA 1
ATOM 785 C C . VAL A 1 101 ? 12.754 4.243 -15.702 1.00 90.75 101 VAL A C 1
ATOM 787 O O . VAL A 1 101 ? 13.463 4.750 -14.833 1.00 90.75 101 VAL A O 1
ATOM 790 N N . MET A 1 102 ? 12.710 2.937 -15.932 1.00 88.69 102 MET A N 1
ATOM 791 C CA . MET A 1 102 ? 13.640 1.971 -15.366 1.00 88.69 102 MET A CA 1
ATOM 792 C C . MET A 1 102 ? 14.364 1.252 -16.500 1.00 88.69 102 MET A C 1
ATOM 794 O O . MET A 1 102 ? 13.712 0.761 -17.416 1.00 88.69 102 MET A O 1
ATOM 798 N N . ILE A 1 103 ? 15.693 1.191 -16.441 1.00 90.31 103 ILE A N 1
ATOM 799 C CA . ILE A 1 103 ? 16.525 0.409 -17.366 1.00 90.31 103 ILE A CA 1
ATOM 800 C C . ILE A 1 103 ? 17.290 -0.609 -16.523 1.00 90.31 103 ILE A C 1
ATOM 802 O O . ILE A 1 103 ? 18.023 -0.210 -15.615 1.00 90.31 103 ILE A O 1
ATOM 806 N N . ASN A 1 104 ? 17.102 -1.903 -16.790 1.00 87.38 104 ASN A N 1
ATOM 807 C CA . ASN A 1 104 ? 17.711 -3.012 -16.042 1.00 87.38 104 ASN A CA 1
ATOM 808 C C . ASN A 1 104 ? 17.470 -2.915 -14.527 1.00 87.38 104 ASN A C 1
ATOM 810 O O . ASN A 1 104 ? 18.394 -3.055 -13.730 1.00 87.38 104 ASN A O 1
ATOM 814 N N . ASN A 1 105 ? 16.232 -2.614 -14.127 1.00 80.94 105 ASN A N 1
ATOM 815 C CA . ASN A 1 105 ? 15.811 -2.360 -12.740 1.00 80.94 105 ASN A CA 1
ATOM 816 C C . ASN A 1 105 ? 16.378 -1.103 -12.051 1.00 80.94 105 ASN A C 1
ATOM 818 O O . ASN A 1 105 ? 16.030 -0.835 -10.900 1.00 80.94 105 ASN A O 1
ATOM 822 N N . TYR A 1 106 ? 17.163 -0.275 -12.743 1.00 81.62 106 TYR A N 1
ATOM 823 C CA . TYR A 1 106 ? 17.645 0.999 -12.207 1.00 81.62 106 TYR A CA 1
ATOM 824 C C . TYR A 1 106 ? 16.775 2.158 -12.679 1.00 81.62 106 TYR A C 1
ATOM 826 O O . TYR A 1 106 ? 16.450 2.251 -13.861 1.00 81.62 106 TYR A O 1
ATOM 834 N N . ASN A 1 107 ? 16.438 3.080 -11.774 1.00 83.94 107 ASN A N 1
ATOM 835 C CA . ASN A 1 107 ? 15.761 4.325 -12.140 1.00 83.94 107 ASN A CA 1
ATOM 836 C C . ASN A 1 107 ? 16.665 5.161 -13.053 1.00 83.94 107 ASN A C 1
ATOM 838 O O . ASN A 1 107 ? 17.834 5.395 -12.740 1.00 83.94 107 ASN A O 1
ATOM 842 N N . LYS A 1 108 ? 16.114 5.621 -14.174 1.00 93.69 108 LYS A N 1
ATOM 843 C CA . LYS A 1 108 ? 16.823 6.398 -15.191 1.00 93.69 108 LYS A CA 1
ATOM 844 C C . LYS A 1 108 ? 15.976 7.568 -15.672 1.00 93.69 108 LYS A C 1
ATOM 846 O O . LYS A 1 108 ? 14.773 7.650 -15.421 1.00 93.69 108 LYS A O 1
ATOM 851 N N . SER A 1 109 ? 16.621 8.499 -16.359 1.00 92.31 109 SER A N 1
ATOM 852 C CA . SER A 1 109 ? 15.954 9.613 -17.013 1.00 92.31 109 SER A CA 1
ATOM 853 C C . SER A 1 109 ? 15.378 9.197 -18.370 1.00 92.31 109 SER A C 1
ATOM 855 O O . SER A 1 109 ? 15.793 8.219 -18.993 1.00 92.31 109 SER A O 1
ATOM 857 N N . LEU A 1 110 ? 14.450 10.000 -18.893 1.00 89.75 110 LEU A N 1
ATOM 858 C CA . LEU A 1 110 ? 13.948 9.819 -20.256 1.00 89.75 110 LEU A CA 1
ATOM 859 C C . LEU A 1 110 ? 15.040 10.049 -21.321 1.00 89.75 110 LEU A C 1
ATOM 861 O O . LEU A 1 110 ? 14.903 9.568 -22.442 1.00 89.75 110 LEU A O 1
ATOM 865 N N . GLN A 1 111 ? 16.107 10.789 -20.994 1.00 93.12 111 GLN A N 1
ATOM 866 C CA . GLN A 1 111 ? 17.243 10.977 -21.901 1.00 93.12 111 GLN A CA 1
ATOM 867 C C . GLN A 1 111 ? 18.107 9.718 -21.985 1.00 93.12 111 GLN A C 1
ATOM 869 O O . GLN A 1 111 ? 18.509 9.357 -23.086 1.00 93.12 111 GLN A O 1
ATOM 874 N N . ASP A 1 112 ? 18.302 9.010 -20.869 1.00 94.38 112 ASP A N 1
ATOM 875 C CA . ASP A 1 112 ? 19.008 7.722 -20.864 1.00 94.38 112 ASP A CA 1
ATOM 876 C C . ASP A 1 112 ? 18.291 6.718 -21.776 1.00 94.38 112 ASP A C 1
ATOM 878 O O . ASP A 1 112 ? 18.921 6.075 -22.609 1.00 94.38 112 ASP A O 1
ATOM 882 N N . LEU A 1 113 ? 16.955 6.665 -21.716 1.00 92.81 113 LEU A N 1
ATOM 883 C CA . LEU A 1 113 ? 16.159 5.830 -22.622 1.00 92.81 113 LEU A CA 1
ATOM 884 C C . LEU A 1 113 ? 16.363 6.196 -24.096 1.00 92.81 113 LEU A C 1
ATOM 886 O O . LEU A 1 113 ? 16.489 5.314 -24.936 1.00 92.81 113 LEU A O 1
ATOM 890 N N . LYS A 1 114 ? 16.398 7.491 -24.423 1.00 92.50 114 LYS A N 1
ATOM 891 C CA . LYS A 1 114 ? 16.628 7.958 -25.802 1.00 92.50 114 LYS A CA 1
ATOM 892 C C . LYS A 1 114 ? 18.049 7.699 -26.296 1.00 92.50 114 LYS A C 1
ATOM 894 O O . LYS A 1 114 ? 18.273 7.750 -27.501 1.00 92.50 114 LYS A O 1
ATOM 899 N N . SER A 1 115 ? 18.991 7.497 -25.379 1.00 95.94 115 SER A N 1
ATOM 900 C CA . SER A 1 115 ? 20.382 7.194 -25.710 1.00 95.94 115 SER A CA 1
ATOM 901 C C . SER A 1 115 ? 20.615 5.716 -26.027 1.00 95.94 115 SER A C 1
ATOM 903 O O . SER A 1 115 ? 21.612 5.409 -26.676 1.00 95.94 115 SER A O 1
ATOM 905 N N . LEU A 1 116 ? 19.695 4.827 -25.622 1.00 93.25 116 LEU A N 1
ATOM 906 C CA . LEU A 1 116 ? 19.756 3.405 -25.959 1.00 93.25 116 LEU A CA 1
ATOM 907 C C . LEU A 1 116 ? 19.561 3.197 -27.457 1.00 93.25 116 LEU A C 1
ATOM 909 O O . LEU A 1 116 ? 18.633 3.744 -28.066 1.00 93.25 116 LEU A O 1
ATOM 913 N N . LYS A 1 117 ? 20.407 2.353 -28.042 1.00 95.94 117 LYS A N 1
ATOM 914 C CA . LYS A 1 117 ? 20.216 1.916 -29.422 1.00 95.94 117 LYS A CA 1
ATOM 915 C C . LYS A 1 117 ? 19.162 0.811 -29.479 1.00 95.94 117 LYS A C 1
ATOM 917 O O . LYS A 1 117 ? 19.083 0.004 -28.553 1.00 95.94 117 LYS A O 1
ATOM 922 N N . PRO A 1 118 ? 18.361 0.722 -30.554 1.00 94.62 118 PRO A N 1
ATOM 923 C CA . PRO A 1 118 ? 17.348 -0.324 -30.679 1.00 94.62 118 PRO A CA 1
ATOM 924 C C . PRO A 1 118 ? 17.891 -1.749 -30.493 1.00 94.62 118 PRO A C 1
ATOM 926 O O . PRO A 1 118 ? 17.226 -2.565 -29.869 1.00 94.62 118 PRO A O 1
ATOM 929 N N . GLU A 1 119 ? 19.097 -2.040 -30.985 1.00 94.69 119 GLU A N 1
ATOM 930 C CA . GLU A 1 119 ? 19.758 -3.345 -30.855 1.00 94.69 119 GLU A CA 1
ATOM 931 C C . GLU A 1 119 ? 20.212 -3.693 -29.428 1.00 94.69 119 GLU A C 1
ATOM 933 O O . GLU A 1 119 ? 20.461 -4.860 -29.135 1.00 94.69 119 GLU A O 1
ATOM 938 N N . GLU A 1 120 ? 20.305 -2.705 -28.534 1.00 95.06 120 GLU A N 1
ATOM 939 C CA . GLU A 1 120 ? 20.650 -2.910 -27.123 1.00 95.06 120 GLU A CA 1
ATOM 940 C C . GLU A 1 120 ? 19.417 -3.290 -26.292 1.00 95.06 120 GLU A C 1
ATOM 942 O O . GLU A 1 120 ? 19.558 -3.739 -25.156 1.00 95.06 120 GLU A O 1
ATOM 947 N N . ILE A 1 121 ? 18.206 -3.121 -26.833 1.00 92.88 121 ILE A N 1
ATOM 948 C CA . ILE A 1 121 ? 16.944 -3.332 -26.124 1.00 92.88 121 ILE A CA 1
ATOM 949 C C . ILE A 1 121 ? 16.454 -4.766 -26.346 1.00 92.88 121 ILE A C 1
ATOM 951 O O . ILE A 1 121 ? 16.124 -5.162 -27.460 1.00 92.88 121 ILE A O 1
ATOM 955 N N . ASP A 1 122 ? 16.341 -5.524 -25.258 1.00 90.31 122 ASP A N 1
ATOM 956 C CA . ASP A 1 122 ? 15.766 -6.871 -25.249 1.00 90.31 122 ASP A CA 1
ATOM 957 C C . ASP A 1 122 ? 14.238 -6.813 -25.143 1.00 90.31 122 ASP A C 1
ATOM 959 O O . ASP A 1 122 ? 13.517 -7.465 -25.897 1.00 90.31 122 ASP A O 1
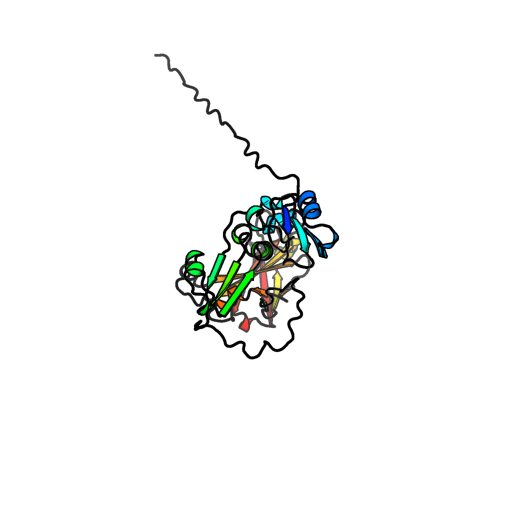ATOM 963 N N . SER A 1 123 ? 13.720 -5.993 -24.223 1.00 87.69 123 SER A N 1
ATOM 964 C CA . SER A 1 123 ? 12.278 -5.807 -24.072 1.00 87.69 123 SER A CA 1
ATOM 965 C C . SER A 1 123 ? 11.909 -4.432 -23.523 1.00 87.69 123 SER A C 1
ATOM 967 O O . SER A 1 123 ? 12.678 -3.784 -22.813 1.00 87.69 123 SER A O 1
ATOM 969 N N . ILE A 1 124 ? 10.694 -3.987 -23.856 1.00 87.50 124 ILE A N 1
ATOM 970 C CA . ILE A 1 124 ? 10.074 -2.777 -23.310 1.00 87.50 124 ILE A CA 1
ATOM 971 C C . ILE A 1 124 ? 8.715 -3.161 -22.742 1.00 87.50 124 ILE A C 1
ATOM 973 O O . ILE A 1 124 ? 7.868 -3.726 -23.435 1.00 87.50 124 ILE A O 1
ATOM 977 N N . ARG A 1 125 ? 8.476 -2.790 -21.488 1.00 86.88 125 ARG A N 1
ATOM 978 C CA . ARG A 1 125 ? 7.188 -2.925 -20.818 1.00 86.88 125 ARG A CA 1
ATOM 979 C C . ARG A 1 125 ? 6.697 -1.554 -20.377 1.00 86.88 125 ARG A C 1
ATOM 981 O O . ARG A 1 125 ? 7.410 -0.809 -19.716 1.00 86.88 125 ARG A O 1
ATOM 988 N N . ILE A 1 126 ? 5.447 -1.242 -20.701 1.00 83.94 126 ILE A N 1
ATOM 989 C CA . ILE A 1 126 ? 4.789 -0.003 -20.280 1.00 83.94 126 ILE A CA 1
ATOM 990 C C . ILE A 1 126 ? 3.744 -0.357 -19.225 1.00 83.94 126 ILE A C 1
ATOM 992 O O . ILE A 1 126 ? 2.864 -1.180 -19.465 1.00 83.94 126 ILE A O 1
ATOM 996 N N . ILE A 1 127 ? 3.849 0.261 -18.053 1.00 85.06 127 ILE A N 1
ATOM 997 C CA . ILE A 1 127 ? 2.846 0.204 -16.992 1.00 85.06 127 ILE A CA 1
ATOM 998 C C . ILE A 1 127 ? 2.002 1.479 -17.098 1.00 85.06 127 ILE A C 1
ATOM 1000 O O . ILE A 1 127 ? 2.550 2.576 -16.921 1.00 85.06 127 ILE A O 1
ATOM 1004 N N . PRO A 1 128 ? 0.691 1.358 -17.380 1.00 87.69 128 PRO A N 1
ATOM 1005 C CA . PRO A 1 128 ? -0.174 2.512 -17.569 1.00 87.69 128 PRO A CA 1
ATOM 1006 C C . PRO A 1 128 ? -0.228 3.443 -16.345 1.00 87.69 128 PRO A C 1
ATOM 1008 O O . PRO A 1 128 ? -0.099 2.979 -15.204 1.00 87.69 128 PRO A O 1
ATOM 1011 N N . PRO A 1 129 ? -0.472 4.748 -16.564 1.00 91.31 129 PRO A N 1
ATOM 1012 C CA . PRO A 1 129 ? -0.641 5.751 -15.516 1.00 91.31 129 PRO A CA 1
ATOM 1013 C C . PRO A 1 129 ? -1.521 5.346 -14.335 1.00 91.31 129 PRO A C 1
ATOM 1015 O O . PRO A 1 129 ? -1.080 5.458 -13.194 1.00 91.31 129 PRO A O 1
ATOM 1018 N N . LEU A 1 130 ? -2.741 4.858 -14.581 1.00 90.69 130 LEU A N 1
ATOM 1019 C CA . LEU A 1 130 ? -3.672 4.496 -13.511 1.00 90.69 130 LEU A CA 1
ATOM 1020 C C . LEU A 1 130 ? -3.116 3.355 -12.656 1.00 90.69 130 LEU A C 1
ATOM 1022 O O . LEU A 1 130 ? -3.121 3.450 -11.432 1.00 90.69 130 LEU A O 1
ATOM 1026 N N . THR A 1 131 ? -2.586 2.304 -13.289 1.00 87.25 131 THR A N 1
ATOM 1027 C CA . THR A 1 131 ? -1.966 1.175 -12.583 1.00 87.25 131 THR A CA 1
ATOM 1028 C C . THR A 1 131 ? -0.842 1.657 -11.675 1.00 87.25 131 THR A C 1
ATOM 1030 O O . THR A 1 131 ? -0.746 1.239 -10.525 1.00 87.25 131 THR A O 1
ATOM 1033 N N . ARG A 1 132 ? -0.001 2.575 -12.162 1.00 86.94 132 ARG A N 1
ATOM 1034 C CA . ARG A 1 132 ? 1.115 3.095 -11.373 1.00 86.94 132 ARG A CA 1
ATOM 1035 C C . ARG A 1 132 ? 0.641 4.031 -10.255 1.00 86.94 132 ARG A C 1
ATOM 1037 O O . ARG A 1 132 ? 1.171 3.938 -9.147 1.00 86.94 132 ARG A O 1
ATOM 1044 N N . ALA A 1 133 ? -0.368 4.862 -10.515 1.00 87.94 133 ALA A N 1
ATOM 1045 C CA . ALA A 1 133 ? -0.970 5.782 -9.550 1.00 87.94 133 ALA A CA 1
ATOM 1046 C C . ALA A 1 133 ? -1.680 5.064 -8.393 1.00 87.94 133 ALA A C 1
ATOM 1048 O O . ALA A 1 133 ? -1.574 5.513 -7.258 1.00 87.94 133 ALA A O 1
ATOM 1049 N N . ILE A 1 134 ? -2.317 3.910 -8.633 1.00 83.00 134 ILE A N 1
ATOM 1050 C CA . ILE A 1 134 ? -2.930 3.090 -7.567 1.00 83.00 134 ILE A CA 1
ATOM 1051 C C . ILE A 1 134 ? -1.916 2.735 -6.471 1.00 83.00 134 ILE A C 1
ATOM 1053 O O . ILE A 1 134 ? -2.268 2.711 -5.295 1.00 83.00 134 ILE A O 1
ATOM 1057 N N . HIS A 1 135 ? -0.655 2.498 -6.839 1.00 80.38 135 HIS A N 1
ATOM 1058 C CA . HIS A 1 135 ? 0.395 2.130 -5.886 1.00 80.38 135 HIS A CA 1
ATOM 1059 C C . HIS A 1 135 ? 1.272 3.304 -5.441 1.00 80.38 135 HIS A C 1
ATOM 1061 O O . HIS A 1 135 ? 1.830 3.270 -4.352 1.00 80.38 135 HIS A O 1
ATOM 1067 N N . GLY A 1 136 ? 1.467 4.307 -6.299 1.00 77.12 136 GLY A N 1
ATOM 1068 C CA . GLY A 1 136 ? 2.432 5.387 -6.070 1.00 77.12 136 GLY A CA 1
ATOM 1069 C C . GLY A 1 136 ? 1.829 6.788 -5.989 1.00 77.12 136 GLY A C 1
ATOM 1070 O O . GLY A 1 136 ? 2.575 7.770 -6.030 1.00 77.12 136 GLY A O 1
ATOM 1071 N N . GLY A 1 137 ? 0.503 6.891 -5.919 1.00 87.38 137 GLY A N 1
ATOM 1072 C CA . GLY A 1 137 ? -0.226 8.142 -5.757 1.00 87.38 137 GLY A CA 1
ATOM 1073 C C . GLY A 1 137 ? -0.105 9.105 -6.944 1.00 87.38 137 GLY A C 1
ATOM 1074 O O . GLY A 1 137 ? 0.298 8.744 -8.055 1.00 87.38 137 GLY A O 1
ATOM 1075 N N . LEU A 1 138 ? -0.365 10.389 -6.675 1.00 86.31 138 LEU A N 1
ATOM 1076 C CA . LEU A 1 138 ? -0.298 11.473 -7.663 1.00 86.31 138 LEU A CA 1
ATOM 1077 C C . LEU A 1 138 ? 1.080 11.604 -8.342 1.00 86.31 138 LEU A C 1
ATOM 1079 O O . LEU A 1 138 ? 1.162 11.941 -9.517 1.00 86.31 138 LEU A O 1
ATOM 1083 N N . ARG A 1 139 ? 2.182 11.289 -7.648 1.00 83.25 139 ARG A N 1
ATOM 1084 C CA . ARG A 1 139 ? 3.544 11.354 -8.226 1.00 83.25 139 ARG A CA 1
ATOM 1085 C C . ARG A 1 139 ? 3.771 10.332 -9.347 1.00 83.25 139 ARG A C 1
ATOM 1087 O O . ARG A 1 139 ? 4.732 10.445 -10.099 1.00 83.25 139 ARG A O 1
ATOM 1094 N N . SER A 1 140 ? 2.887 9.345 -9.448 1.00 88.06 140 SER A N 1
ATOM 1095 C CA . SER A 1 140 ? 2.992 8.178 -10.318 1.00 88.06 140 SER A CA 1
ATOM 1096 C C . SER A 1 140 ? 2.049 8.209 -11.528 1.00 88.06 140 SER A C 1
ATOM 1098 O O . SER A 1 140 ? 2.034 7.267 -12.319 1.00 88.06 140 SER A O 1
ATOM 1100 N N . VAL A 1 141 ? 1.299 9.299 -11.722 1.00 90.69 141 VAL A N 1
ATOM 1101 C CA . VAL A 1 141 ? 0.321 9.460 -12.819 1.00 90.69 141 VAL A CA 1
ATOM 1102 C C . VAL A 1 141 ? 0.945 9.597 -14.213 1.00 90.69 141 VAL A C 1
ATOM 1104 O O . VAL A 1 141 ? 0.221 9.677 -15.197 1.00 90.69 141 VAL A O 1
ATOM 1107 N N . GLY A 1 142 ? 2.275 9.618 -14.328 1.00 87.19 142 GLY A N 1
ATOM 1108 C CA . GLY A 1 142 ? 2.966 9.526 -15.619 1.00 87.19 142 GLY A CA 1
ATOM 1109 C C . GLY A 1 142 ? 3.073 8.093 -16.156 1.00 87.19 142 GLY A C 1
ATOM 1110 O O . GLY A 1 142 ? 3.395 7.901 -17.325 1.00 87.19 142 GLY A O 1
ATOM 1111 N N . GLY A 1 143 ? 2.809 7.077 -15.325 1.00 90.19 143 GLY A N 1
ATOM 1112 C CA . GLY A 1 143 ? 3.096 5.678 -15.653 1.00 90.19 143 GLY A CA 1
ATOM 1113 C C . GLY A 1 143 ? 4.577 5.325 -15.480 1.00 90.19 143 GLY A C 1
ATOM 1114 O O . GLY A 1 143 ? 5.367 6.098 -14.930 1.00 90.19 143 GLY A O 1
ATOM 1115 N N . LEU A 1 144 ? 4.954 4.127 -15.921 1.00 89.31 144 LEU A N 1
ATOM 1116 C CA . LEU A 1 144 ? 6.324 3.620 -15.821 1.00 89.31 144 LEU A CA 1
ATOM 1117 C C . LEU A 1 144 ? 6.705 2.864 -17.099 1.00 89.31 144 LEU A C 1
ATOM 1119 O O . LEU A 1 144 ? 5.979 1.979 -17.543 1.00 89.31 144 LEU A O 1
ATOM 1123 N N . ILE A 1 145 ? 7.852 3.210 -17.675 1.00 89.06 145 ILE A N 1
ATOM 1124 C CA . ILE A 1 145 ? 8.491 2.477 -18.767 1.00 89.06 145 ILE A CA 1
ATOM 1125 C C . ILE A 1 145 ? 9.619 1.647 -18.160 1.00 89.06 145 ILE A C 1
ATOM 1127 O O . ILE A 1 145 ? 10.521 2.200 -17.538 1.00 89.06 145 ILE A O 1
ATOM 1131 N N . ILE A 1 146 ? 9.569 0.334 -18.343 1.00 88.44 146 ILE A N 1
ATOM 1132 C CA . ILE A 1 146 ? 10.626 -0.599 -17.954 1.00 88.44 146 ILE A CA 1
ATOM 1133 C C . ILE A 1 146 ? 11.290 -1.093 -19.231 1.00 88.44 146 ILE A C 1
ATOM 1135 O O . ILE A 1 146 ? 10.603 -1.549 -20.146 1.00 88.44 146 ILE A O 1
ATOM 1139 N N . VAL A 1 147 ? 12.609 -0.995 -19.289 1.00 89.62 147 VAL A N 1
ATOM 1140 C CA . VAL A 1 147 ? 13.426 -1.477 -20.396 1.00 89.62 147 VAL A CA 1
ATOM 1141 C C . VAL A 1 147 ? 14.453 -2.451 -19.859 1.00 89.62 147 VAL A C 1
ATOM 1143 O O . VAL A 1 147 ? 15.166 -2.152 -18.905 1.00 89.62 147 VAL A O 1
ATOM 1146 N N . GLU A 1 148 ? 14.531 -3.605 -20.497 1.00 90.31 148 GLU A N 1
ATOM 1147 C CA .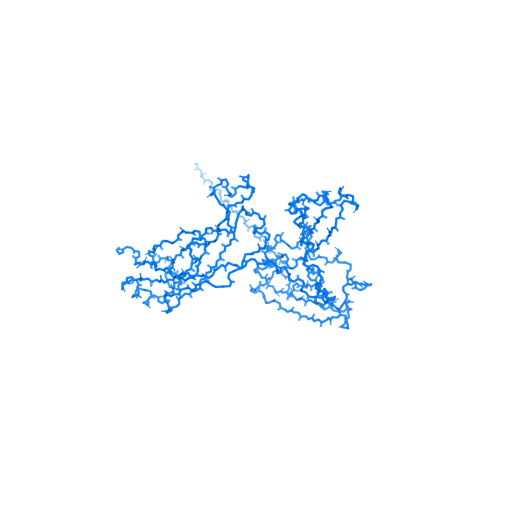 GLU A 1 148 ? 15.583 -4.586 -20.268 1.00 90.31 148 GLU A CA 1
ATOM 1148 C C . GLU A 1 148 ? 16.514 -4.561 -21.474 1.00 90.31 148 GLU A C 1
ATOM 1150 O O . GLU A 1 148 ? 16.049 -4.586 -22.617 1.00 90.31 148 GLU A O 1
ATOM 1155 N N . THR A 1 149 ? 17.820 -4.482 -21.233 1.00 94.25 149 THR A N 1
ATOM 1156 C CA . THR A 1 149 ? 18.833 -4.524 -22.290 1.00 94.25 149 THR A CA 1
ATOM 1157 C C . THR A 1 149 ? 19.350 -5.940 -22.498 1.00 94.25 149 THR A C 1
ATOM 1159 O O . THR A 1 149 ? 19.372 -6.742 -21.563 1.00 94.25 149 THR A O 1
ATOM 1162 N N . VAL A 1 150 ? 19.843 -6.228 -23.701 1.00 91.50 150 VAL A N 1
ATOM 1163 C CA . VAL A 1 150 ? 20.415 -7.538 -24.059 1.00 91.50 150 VAL A CA 1
ATOM 1164 C C . VAL A 1 150 ? 21.541 -7.939 -23.099 1.00 91.50 150 VAL A C 1
ATOM 1166 O O . VAL A 1 150 ? 21.565 -9.072 -22.623 1.00 91.50 150 VAL A O 1
ATOM 1169 N N . ASP A 1 151 ? 22.393 -6.982 -22.726 1.00 90.12 151 ASP A N 1
ATOM 1170 C CA . ASP A 1 151 ? 23.555 -7.203 -21.860 1.00 90.12 151 ASP A CA 1
ATOM 1171 C C . ASP A 1 151 ? 23.257 -7.039 -20.360 1.00 90.12 151 ASP A C 1
ATOM 1173 O O . ASP A 1 151 ? 24.182 -6.830 -19.576 1.00 90.12 151 ASP A O 1
ATOM 1177 N N . ASN A 1 152 ? 21.987 -7.073 -19.928 1.00 81.12 152 ASN A N 1
ATOM 1178 C CA . ASN A 1 152 ? 21.667 -6.867 -18.514 1.00 81.12 152 ASN A CA 1
ATOM 1179 C C . ASN A 1 152 ? 22.356 -7.946 -17.642 1.00 81.12 152 ASN A C 1
ATOM 1181 O O . ASN A 1 152 ? 21.949 -9.110 -17.687 1.00 81.12 152 ASN A O 1
ATOM 1185 N N . PRO A 1 153 ? 23.346 -7.586 -16.795 1.00 68.50 153 PRO A N 1
ATOM 1186 C CA . PRO A 1 153 ? 24.066 -8.557 -15.968 1.00 68.50 153 PRO A CA 1
ATOM 1187 C C . PRO A 1 153 ? 23.169 -9.182 -14.891 1.00 68.50 153 PRO A C 1
ATOM 1189 O O . PRO A 1 153 ? 23.464 -10.261 -14.385 1.00 68.50 153 PRO A O 1
ATOM 1192 N N . ASN A 1 154 ? 22.051 -8.523 -14.574 1.00 61.50 154 ASN A N 1
ATOM 1193 C CA . ASN A 1 154 ? 21.039 -8.980 -13.630 1.00 61.50 154 ASN A CA 1
ATOM 1194 C C . ASN A 1 154 ? 19.886 -9.717 -14.325 1.00 61.50 154 ASN A C 1
ATOM 1196 O O . ASN A 1 154 ? 18.862 -9.975 -13.686 1.00 61.50 154 ASN A O 1
ATOM 1200 N N . LYS A 1 155 ? 20.009 -10.048 -15.622 1.00 66.44 155 LYS A N 1
ATOM 1201 C CA . LYS A 1 155 ? 19.033 -10.875 -16.336 1.00 66.44 155 LYS A CA 1
ATOM 1202 C C . LYS A 1 155 ? 19.087 -12.284 -15.757 1.00 66.44 155 LYS A C 1
ATOM 1204 O O . LYS A 1 155 ? 19.780 -13.166 -16.260 1.00 66.44 155 LYS A O 1
ATOM 1209 N N . ILE A 1 156 ? 18.349 -12.498 -14.670 1.00 55.03 156 ILE A N 1
ATOM 1210 C CA . ILE A 1 156 ? 18.041 -13.838 -14.183 1.00 55.03 156 ILE A CA 1
ATOM 1211 C C . ILE A 1 156 ? 17.409 -14.548 -15.375 1.00 55.03 156 ILE A C 1
ATOM 1213 O O . ILE A 1 156 ? 16.402 -14.091 -15.912 1.00 55.03 156 ILE A O 1
ATOM 1217 N N . THR A 1 157 ? 18.039 -15.615 -15.851 1.00 47.28 157 THR A N 1
ATOM 1218 C CA . THR A 1 157 ? 17.586 -16.341 -17.033 1.00 47.28 157 THR A CA 1
ATOM 1219 C C . THR A 1 157 ? 16.240 -17.006 -16.717 1.00 47.28 157 THR A C 1
ATOM 1221 O O . THR A 1 157 ? 16.186 -18.120 -16.203 1.00 47.28 157 THR A O 1
ATOM 1224 N N . ILE A 1 158 ? 15.128 -16.318 -16.999 1.00 43.97 158 ILE A N 1
ATOM 1225 C CA . ILE A 1 158 ? 13.751 -16.834 -16.868 1.00 43.97 158 ILE A CA 1
ATOM 1226 C C . ILE A 1 158 ? 13.404 -17.720 -18.090 1.00 43.97 158 ILE A C 1
ATOM 1228 O O . ILE A 1 158 ? 12.253 -17.852 -18.486 1.00 43.97 158 ILE A O 1
ATOM 1232 N N . ASP A 1 159 ? 14.375 -18.415 -18.689 1.00 40.03 159 ASP A N 1
ATOM 1233 C CA . ASP A 1 159 ? 14.145 -19.284 -19.861 1.00 40.03 159 ASP A CA 1
ATOM 1234 C C . ASP A 1 159 ? 13.377 -20.580 -19.534 1.00 40.03 159 ASP A C 1
ATOM 1236 O O . ASP A 1 159 ? 13.233 -21.464 -20.375 1.00 40.03 159 ASP A O 1
ATOM 1240 N N . ARG A 1 160 ? 12.844 -20.730 -18.314 1.00 37.50 160 ARG A N 1
ATOM 1241 C CA . ARG A 1 160 ? 12.080 -21.920 -17.899 1.00 37.50 160 ARG A CA 1
ATOM 1242 C C . ARG A 1 160 ? 10.599 -21.692 -17.596 1.00 37.50 160 ARG A C 1
ATOM 1244 O O . ARG A 1 160 ? 9.929 -22.657 -17.244 1.00 37.50 160 ARG A O 1
ATOM 1251 N N . LEU A 1 161 ? 10.061 -20.480 -17.761 1.00 39.75 161 LEU A N 1
ATOM 1252 C CA . LEU A 1 161 ? 8.642 -20.199 -17.460 1.00 39.75 161 LEU A CA 1
ATOM 1253 C C . LEU A 1 161 ? 7.804 -19.695 -18.651 1.00 39.75 161 LEU A C 1
ATOM 1255 O O . LEU A 1 161 ? 6.602 -19.506 -18.501 1.00 39.75 161 LEU A O 1
ATOM 1259 N N . SER A 1 162 ? 8.378 -19.526 -19.844 1.00 38.72 162 SER A N 1
ATOM 1260 C CA . SER A 1 162 ? 7.708 -18.877 -20.987 1.00 38.72 162 SER A CA 1
ATOM 1261 C C . SER A 1 162 ? 6.884 -19.793 -21.909 1.00 38.72 162 SER A C 1
ATOM 1263 O O . SER A 1 162 ? 6.374 -19.315 -22.917 1.00 38.72 162 SER A O 1
ATOM 1265 N N . ASN A 1 163 ? 6.674 -21.074 -21.575 1.00 34.84 163 ASN A N 1
ATOM 1266 C CA . ASN A 1 163 ? 5.904 -21.997 -22.431 1.00 34.84 163 ASN A CA 1
ATOM 1267 C C . ASN A 1 163 ? 4.447 -22.262 -22.006 1.00 34.84 163 ASN A C 1
ATOM 1269 O O . ASN A 1 163 ? 3.803 -23.138 -22.583 1.00 34.84 163 ASN A O 1
ATOM 1273 N N . SER A 1 164 ? 3.866 -21.499 -21.073 1.00 34.34 164 SER A N 1
ATOM 1274 C CA . SER A 1 164 ? 2.400 -21.460 -20.951 1.00 34.34 164 SER A CA 1
ATOM 1275 C C . SER A 1 164 ? 1.849 -20.303 -21.781 1.00 34.34 164 SER A C 1
ATOM 1277 O O . SER A 1 164 ? 2.090 -19.143 -21.455 1.00 34.34 164 SER A O 1
ATOM 1279 N N . GLN A 1 165 ? 1.134 -20.646 -22.853 1.00 35.47 165 GLN A N 1
ATOM 1280 C CA . GLN A 1 165 ? 0.427 -19.752 -23.772 1.00 35.47 165 GLN A CA 1
ATOM 1281 C C . GLN A 1 165 ? -0.129 -18.496 -23.079 1.00 35.47 165 GLN A C 1
ATOM 1283 O O . GLN A 1 165 ? -1.140 -18.553 -22.380 1.00 35.47 165 GLN A O 1
ATOM 1288 N N . LEU A 1 166 ? 0.515 -17.350 -23.318 1.00 35.75 166 LEU A N 1
ATOM 1289 C CA . LEU A 1 166 ? -0.086 -16.040 -23.091 1.00 35.75 166 LEU A CA 1
ATOM 1290 C C . LEU A 1 166 ? -1.244 -15.887 -24.085 1.00 35.75 166 LEU A C 1
ATOM 1292 O O . LEU A 1 166 ? -1.028 -15.611 -25.266 1.00 35.75 166 LEU A O 1
ATOM 1296 N N . SER A 1 167 ? -2.476 -16.086 -23.619 1.00 34.25 167 SER A N 1
ATOM 1297 C CA . SER A 1 167 ? -3.660 -15.652 -24.357 1.00 34.25 167 SER A CA 1
ATOM 1298 C C . SER A 1 167 ? -3.668 -14.126 -24.431 1.00 34.25 167 SER A C 1
ATOM 1300 O O . SER A 1 167 ? -3.451 -13.450 -23.427 1.00 34.25 167 SER A O 1
ATOM 1302 N N . SER A 1 168 ? -3.950 -13.595 -25.616 1.00 36.97 168 SER A N 1
ATOM 1303 C CA . SER A 1 168 ? -3.951 -12.179 -26.002 1.00 36.97 168 SER A CA 1
ATOM 1304 C C . SER A 1 168 ? -5.053 -11.317 -25.360 1.00 36.97 168 SER A C 1
ATOM 1306 O O . SER A 1 168 ? -5.490 -10.339 -25.959 1.00 36.97 168 SER A O 1
ATOM 1308 N N . ASP A 1 169 ? -5.512 -11.652 -24.157 1.00 31.09 169 ASP A N 1
ATOM 1309 C CA . ASP A 1 169 ? -6.502 -10.862 -23.425 1.00 31.09 169 ASP A CA 1
ATOM 1310 C C . ASP A 1 169 ? -5.756 -9.871 -22.517 1.00 31.09 169 ASP A C 1
ATOM 1312 O O . ASP A 1 169 ? -5.464 -10.118 -21.350 1.00 31.09 169 ASP A O 1
ATOM 1316 N N . THR A 1 170 ? -5.342 -8.746 -23.105 1.00 34.84 170 THR A N 1
ATOM 1317 C CA . THR A 1 170 ? -4.523 -7.701 -22.463 1.00 34.84 170 THR A CA 1
ATOM 1318 C C . THR A 1 170 ? -5.256 -6.848 -21.422 1.00 34.84 170 THR A C 1
ATOM 1320 O O . THR A 1 170 ? -4.680 -5.892 -20.903 1.00 34.84 170 THR A O 1
ATOM 1323 N N . SER A 1 171 ? -6.488 -7.185 -21.041 1.00 31.52 171 SER A N 1
ATOM 1324 C CA . SER A 1 171 ? -7.107 -6.606 -19.849 1.00 31.52 171 SER A CA 1
ATOM 1325 C C . SER A 1 171 ? -6.587 -7.347 -18.616 1.00 31.52 171 SER A C 1
ATOM 1327 O O . SER A 1 171 ? -6.979 -8.482 -18.369 1.00 31.52 171 SER A O 1
ATOM 1329 N N . PHE A 1 172 ? -5.721 -6.682 -17.848 1.00 35.97 172 PHE A N 1
ATOM 1330 C CA . PHE A 1 172 ? -5.131 -7.150 -16.587 1.00 35.97 172 PHE A CA 1
ATOM 1331 C C . PHE A 1 172 ? -3.987 -8.167 -16.720 1.00 35.97 172 PHE A C 1
ATOM 1333 O O . PHE A 1 172 ? -4.010 -9.239 -16.118 1.00 35.97 172 PHE A O 1
ATOM 1340 N N . ILE A 1 173 ? -2.879 -7.767 -17.359 1.00 32.62 173 ILE A N 1
ATOM 1341 C CA . ILE A 1 173 ? -1.572 -8.266 -16.900 1.00 32.62 173 ILE A CA 1
ATOM 1342 C C . ILE A 1 173 ? -1.334 -7.633 -15.528 1.00 32.62 173 ILE A C 1
ATOM 1344 O O . ILE A 1 173 ? -0.695 -6.587 -15.393 1.00 32.62 173 ILE A O 1
ATOM 1348 N N . TYR A 1 174 ? -1.924 -8.255 -14.508 1.00 38.81 174 TYR A N 1
ATOM 1349 C CA . TYR A 1 174 ? -1.556 -8.052 -13.124 1.00 38.81 174 TYR A CA 1
ATOM 1350 C C . TYR A 1 174 ? -0.025 -8.036 -13.053 1.00 38.81 174 TYR A C 1
ATOM 1352 O O . TYR A 1 174 ? 0.650 -8.950 -13.529 1.00 38.81 174 TYR A O 1
ATOM 1360 N N . LEU A 1 175 ? 0.535 -7.018 -12.404 1.00 42.94 175 LEU A N 1
ATOM 1361 C CA . LEU A 1 175 ? 1.863 -7.078 -11.790 1.00 42.94 175 LEU A CA 1
ATOM 1362 C C . LEU A 1 175 ? 1.844 -8.098 -10.630 1.00 42.94 175 LEU A C 1
ATOM 1364 O O . LEU A 1 175 ? 2.311 -7.812 -9.537 1.00 42.94 175 LEU A O 1
ATOM 1368 N N . ALA A 1 176 ? 1.280 -9.290 -10.858 1.00 46.94 176 ALA A N 1
ATOM 1369 C CA . ALA A 1 176 ? 1.270 -10.418 -9.947 1.00 46.94 176 ALA A CA 1
ATOM 1370 C C . ALA A 1 176 ? 2.672 -11.020 -9.920 1.00 46.94 176 ALA A C 1
ATOM 1372 O O . ALA A 1 176 ? 2.930 -12.097 -10.442 1.00 46.94 176 ALA A O 1
ATOM 1373 N N . MET A 1 177 ? 3.595 -10.289 -9.319 1.00 63.34 177 MET A N 1
ATOM 1374 C CA . MET A 1 177 ? 4.752 -10.899 -8.692 1.00 63.34 177 MET A CA 1
ATOM 1375 C C . MET A 1 177 ? 4.857 -10.408 -7.252 1.00 63.34 177 MET A C 1
ATOM 1377 O O . MET A 1 177 ? 5.947 -10.244 -6.720 1.00 63.34 177 MET A O 1
ATOM 1381 N N . ASP A 1 178 ? 3.714 -10.161 -6.614 1.00 81.44 178 ASP A N 1
ATOM 1382 C CA . ASP A 1 178 ? 3.689 -10.000 -5.171 1.00 81.44 178 ASP A CA 1
ATOM 1383 C C . ASP A 1 178 ? 4.294 -11.248 -4.530 1.00 81.44 178 ASP A C 1
ATOM 1385 O O . ASP A 1 178 ? 3.869 -12.377 -4.796 1.00 81.44 178 ASP A O 1
ATOM 1389 N N . VAL A 1 179 ? 5.288 -11.042 -3.678 1.00 85.69 179 VAL A N 1
ATOM 1390 C CA . VAL A 1 179 ? 5.831 -12.105 -2.848 1.00 85.69 179 VAL A CA 1
ATOM 1391 C C . VAL A 1 179 ? 4.947 -12.208 -1.619 1.00 85.69 179 VAL A C 1
ATOM 1393 O O . VAL A 1 179 ? 4.753 -11.238 -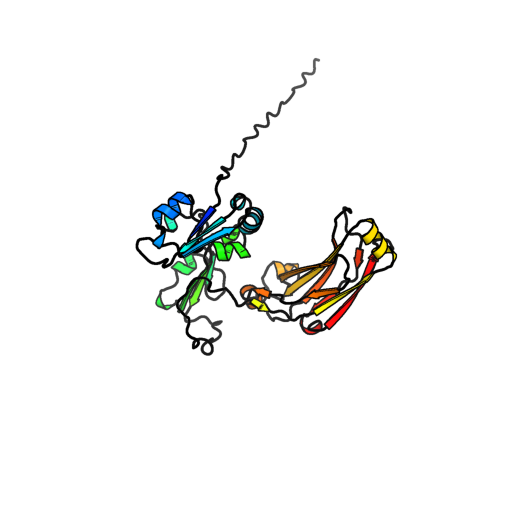0.883 1.00 85.69 179 VAL A O 1
ATOM 1396 N N . LYS A 1 180 ? 4.370 -13.392 -1.420 1.00 92.38 180 LYS A N 1
ATOM 1397 C CA . LYS A 1 180 ? 3.543 -13.679 -0.253 1.00 92.38 180 LYS A CA 1
ATOM 1398 C C . LYS A 1 180 ? 4.443 -13.918 0.956 1.00 92.38 180 LYS A C 1
ATOM 1400 O O . LYS A 1 180 ? 5.266 -14.834 0.932 1.00 92.38 180 LYS A O 1
ATOM 1405 N N . LEU A 1 181 ? 4.256 -13.130 2.012 1.00 93.25 181 LEU A N 1
ATOM 1406 C CA . LEU A 1 181 ? 4.910 -13.393 3.287 1.00 93.25 181 LEU A CA 1
ATOM 1407 C C . LEU A 1 181 ? 4.246 -14.576 4.011 1.00 93.25 181 LEU A C 1
ATOM 1409 O O . LEU A 1 181 ? 3.052 -14.844 3.821 1.00 93.25 181 LEU A O 1
ATOM 1413 N N . PRO A 1 182 ? 5.004 -15.303 4.847 1.00 95.12 182 PRO A N 1
ATOM 1414 C CA . PRO A 1 182 ? 4.449 -16.338 5.700 1.00 95.12 182 PRO A CA 1
ATOM 1415 C C . PRO A 1 182 ? 3.420 -15.803 6.702 1.00 95.12 182 PRO A C 1
ATOM 1417 O O . PRO A 1 182 ? 3.456 -14.644 7.103 1.00 95.12 182 PRO A O 1
ATOM 1420 N N . THR A 1 183 ? 2.516 -16.681 7.130 1.00 97.25 183 THR A N 1
ATOM 1421 C CA . THR A 1 183 ? 1.477 -16.363 8.115 1.00 97.25 183 THR A CA 1
ATOM 1422 C C . THR A 1 183 ? 2.023 -16.396 9.539 1.00 97.25 183 THR A C 1
ATOM 1424 O O . THR A 1 183 ? 2.892 -17.217 9.827 1.00 97.25 183 THR A O 1
ATOM 1427 N N . PHE A 1 184 ? 1.476 -15.589 10.442 1.00 98.38 184 PHE A N 1
ATOM 1428 C CA . PHE A 1 184 ? 1.757 -15.637 11.884 1.00 98.38 184 PHE A CA 1
ATOM 1429 C C . PHE A 1 184 ? 0.590 -15.025 12.673 1.00 98.38 184 PHE A C 1
ATOM 1431 O O . PHE A 1 184 ? -0.288 -14.376 12.099 1.00 98.38 184 PHE A O 1
ATOM 1438 N N . GLU A 1 185 ? 0.558 -15.241 13.986 1.00 98.69 185 GLU A N 1
ATOM 1439 C CA . GLU A 1 185 ? -0.514 -14.747 14.856 1.00 98.69 185 GLU A CA 1
ATOM 1440 C C . GLU A 1 185 ? 0.029 -13.987 16.062 1.00 98.69 185 GLU A C 1
ATOM 1442 O O . GLU A 1 185 ? 1.030 -14.386 16.662 1.00 98.69 185 GLU A O 1
ATOM 1447 N N . ILE A 1 186 ? -0.676 -12.922 16.442 1.00 98.69 186 ILE A N 1
ATOM 1448 C CA . ILE A 1 186 ? -0.403 -12.131 17.641 1.00 98.69 186 ILE A CA 1
ATOM 1449 C C . ILE A 1 186 ? -1.618 -12.201 18.557 1.00 98.69 186 ILE A C 1
ATOM 1451 O O . ILE A 1 186 ? -2.695 -11.727 18.204 1.00 98.69 186 ILE A O 1
ATOM 1455 N N . GLU A 1 187 ? -1.443 -12.789 19.732 1.00 98.75 187 GLU A N 1
ATOM 1456 C CA . GLU A 1 187 ? -2.407 -12.778 20.824 1.00 98.75 187 GLU A CA 1
ATOM 1457 C C . GLU A 1 187 ? -2.052 -11.701 21.843 1.00 98.75 187 GLU A C 1
ATOM 1459 O O . GLU A 1 187 ? -0.880 -11.483 22.140 1.00 98.75 187 GLU A O 1
ATOM 1464 N N . LEU A 1 188 ? -3.063 -11.036 22.386 1.00 98.69 188 LEU A N 1
ATOM 1465 C CA . LEU A 1 188 ? -2.907 -10.007 23.400 1.00 98.69 188 LEU A CA 1
ATOM 1466 C C . LEU A 1 188 ? -3.388 -10.533 24.750 1.00 98.69 188 LEU A C 1
ATOM 1468 O O . LEU A 1 188 ? -4.518 -11.001 24.874 1.00 98.69 188 LEU A O 1
ATOM 1472 N N . ASP A 1 189 ? -2.519 -10.420 25.745 1.00 98.50 189 ASP A N 1
ATOM 1473 C CA . ASP A 1 189 ? -2.784 -10.726 27.150 1.00 98.50 189 ASP A CA 1
ATOM 1474 C C . ASP A 1 189 ? -2.794 -9.400 27.920 1.00 98.50 189 ASP A C 1
ATOM 1476 O O . ASP A 1 189 ? -1.739 -8.845 28.241 1.00 98.50 189 ASP A O 1
ATOM 1480 N N . LEU A 1 190 ? -3.986 -8.821 28.087 1.00 98.44 190 LEU A N 1
ATOM 1481 C CA . LEU A 1 190 ? -4.172 -7.495 28.675 1.00 98.44 190 LEU A CA 1
ATOM 1482 C C . LEU A 1 190 ? -4.522 -7.580 30.164 1.00 98.44 190 LEU A C 1
ATOM 1484 O O . LEU A 1 190 ? -5.221 -8.495 30.592 1.00 98.44 190 LEU A O 1
ATOM 1488 N N . SER A 1 191 ? -4.090 -6.588 30.947 1.00 98.50 191 SER A N 1
ATOM 1489 C CA . SER A 1 191 ? -4.534 -6.446 32.338 1.00 98.50 191 SER A CA 1
ATOM 1490 C C . SER A 1 191 ? -6.048 -6.207 32.431 1.00 98.50 191 SER A C 1
ATOM 1492 O O . SER A 1 191 ? -6.646 -5.556 31.569 1.00 98.50 191 SER A O 1
ATOM 1494 N N . ASP A 1 192 ? -6.667 -6.647 33.531 1.00 98.38 192 ASP A N 1
ATOM 1495 C CA . ASP A 1 192 ? -8.100 -6.429 33.793 1.00 98.38 192 ASP A CA 1
ATOM 1496 C C . ASP A 1 192 ? -8.484 -4.940 33.730 1.00 98.38 192 ASP A C 1
ATOM 1498 O O . ASP A 1 192 ? -9.581 -4.578 33.297 1.00 98.38 192 ASP A O 1
ATOM 1502 N N . ARG A 1 193 ? -7.571 -4.055 34.156 1.00 98.44 193 ARG A N 1
ATOM 1503 C CA . ARG A 1 193 ? -7.769 -2.601 34.100 1.00 98.44 193 ARG A CA 1
ATOM 1504 C C . ARG A 1 193 ? -7.779 -2.087 32.665 1.00 98.44 193 ARG A C 1
ATOM 1506 O O . ARG A 1 193 ? -8.644 -1.280 32.342 1.00 98.44 193 ARG A O 1
ATOM 1513 N N . ALA A 1 194 ? -6.860 -2.554 31.819 1.00 98.38 194 ALA A N 1
ATOM 1514 C CA . ALA A 1 194 ? -6.832 -2.189 30.405 1.00 98.38 194 ALA A CA 1
ATOM 1515 C C . ALA A 1 194 ? -8.098 -2.665 29.678 1.00 98.38 194 ALA A C 1
ATOM 1517 O O . ALA A 1 194 ? -8.704 -1.896 28.936 1.00 98.38 194 ALA A O 1
ATOM 1518 N N . GLU A 1 195 ? -8.532 -3.903 29.934 1.00 98.25 195 GLU A N 1
ATOM 1519 C CA . GLU A 1 195 ? -9.765 -4.462 29.365 1.00 98.25 195 GLU A CA 1
ATOM 1520 C C . GLU A 1 195 ? -10.999 -3.648 29.748 1.00 98.25 195 GLU A C 1
ATOM 1522 O O . GLU A 1 195 ? -11.822 -3.304 28.896 1.00 98.25 195 GLU A O 1
ATOM 1527 N N . LYS A 1 196 ? -11.113 -3.301 31.031 1.00 98.06 196 LYS A N 1
ATOM 1528 C CA . LYS A 1 196 ? -12.220 -2.493 31.532 1.00 98.06 196 LYS A CA 1
ATOM 1529 C C . LYS A 1 196 ? -12.236 -1.097 30.904 1.00 98.06 196 LYS A C 1
ATOM 1531 O O . LYS A 1 196 ? -13.290 -0.661 30.450 1.00 98.06 196 LYS A O 1
ATOM 1536 N N . GLU A 1 197 ? -11.088 -0.424 30.840 1.00 97.88 197 GLU A N 1
ATOM 1537 C CA . GLU A 1 197 ? -10.991 0.921 30.261 1.00 97.88 197 GLU A CA 1
ATOM 1538 C C . GLU A 1 197 ? -11.353 0.919 28.767 1.00 97.88 197 GLU A C 1
ATOM 1540 O O . GLU A 1 197 ? -12.132 1.759 28.318 1.00 97.88 197 GLU A O 1
ATOM 1545 N N . LEU A 1 198 ? -10.857 -0.062 27.997 1.00 98.00 198 LEU A N 1
ATOM 1546 C CA . LEU A 1 198 ? -11.215 -0.220 26.582 1.00 98.00 198 LEU A CA 1
ATOM 1547 C C . LEU A 1 198 ? -12.735 -0.357 26.401 1.00 98.00 198 LEU A C 1
ATOM 1549 O O . LEU A 1 198 ? -13.308 0.266 25.509 1.00 98.00 198 LEU A O 1
ATOM 1553 N N . GLN A 1 199 ? -13.398 -1.141 27.256 1.00 97.62 199 GLN A N 1
ATOM 1554 C CA . GLN A 1 199 ? -14.850 -1.333 27.205 1.00 97.62 199 GLN A CA 1
ATOM 1555 C C . GLN A 1 199 ? -15.625 -0.063 27.569 1.00 97.62 199 GLN A C 1
ATOM 1557 O O . GLN A 1 199 ? -16.568 0.297 26.862 1.00 97.62 199 GLN A O 1
ATOM 1562 N N . GLU A 1 200 ? -15.237 0.621 28.648 1.00 97.62 200 GLU A N 1
ATOM 1563 C CA . GLU A 1 200 ? -15.892 1.852 29.108 1.00 97.62 200 GLU A CA 1
ATOM 1564 C C . GLU A 1 200 ? -15.778 2.976 28.072 1.00 97.62 200 GLU A C 1
ATOM 1566 O O . GLU A 1 200 ? -16.756 3.675 27.800 1.00 97.62 200 GLU A O 1
ATOM 1571 N N . LEU A 1 201 ? -14.610 3.098 27.439 1.00 97.62 201 LEU A N 1
ATOM 1572 C CA . LEU A 1 201 ? -14.338 4.082 26.394 1.00 97.62 201 LEU A CA 1
ATOM 1573 C C . LEU A 1 201 ? -14.796 3.639 24.996 1.00 97.62 201 LEU A C 1
ATOM 1575 O O . LEU A 1 201 ? -14.705 4.422 24.048 1.00 97.62 201 LEU A O 1
ATOM 1579 N N . GLN A 1 202 ? -15.315 2.414 24.860 1.00 97.44 202 GLN A N 1
ATOM 1580 C CA . GLN A 1 202 ? -15.691 1.795 23.583 1.00 97.44 202 GLN A CA 1
ATOM 1581 C C . GLN A 1 202 ? -14.549 1.804 22.550 1.00 97.44 202 GLN A C 1
ATOM 1583 O O . GLN A 1 202 ? -14.782 1.924 21.348 1.00 97.44 202 GLN A O 1
ATOM 1588 N N . GLU A 1 203 ? -13.312 1.705 23.017 1.00 97.88 203 GLU A N 1
ATOM 1589 C CA . GLU A 1 203 ? -12.101 1.686 22.202 1.00 97.88 203 GLU A CA 1
ATOM 1590 C C . GLU A 1 203 ? -11.887 0.289 21.601 1.00 97.88 203 GLU A C 1
ATOM 1592 O O . GLU A 1 203 ? -12.326 -0.723 22.152 1.00 97.88 203 GLU A O 1
ATOM 1597 N N . THR A 1 204 ? -11.188 0.214 20.472 1.00 98.44 204 THR A N 1
ATOM 1598 C CA . THR A 1 204 ? -10.712 -1.056 19.899 1.00 98.44 204 THR A CA 1
ATOM 1599 C C . THR A 1 204 ? -9.211 -1.208 20.127 1.00 98.44 204 THR A C 1
ATOM 1601 O O . THR A 1 204 ? -8.582 -0.394 20.805 1.00 98.44 204 THR A O 1
ATOM 1604 N N . ILE A 1 205 ? -8.602 -2.254 19.575 1.00 98.62 205 ILE A N 1
ATOM 1605 C CA . ILE A 1 205 ? -7.148 -2.430 19.590 1.00 98.62 205 ILE A CA 1
ATOM 1606 C C . ILE A 1 205 ? -6.651 -2.538 18.155 1.00 98.62 205 ILE A C 1
ATOM 1608 O O . ILE A 1 205 ? -7.205 -3.295 17.365 1.00 98.62 205 ILE A O 1
ATOM 1612 N N . ILE A 1 206 ? -5.588 -1.822 17.810 1.00 98.50 206 ILE A N 1
ATOM 1613 C CA . ILE A 1 206 ? -4.916 -1.950 16.520 1.00 98.50 206 ILE A CA 1
ATOM 1614 C C . ILE A 1 206 ? -3.604 -2.696 16.739 1.00 98.50 206 ILE A C 1
ATOM 1616 O O . ILE A 1 206 ? -2.748 -2.245 17.496 1.00 98.50 206 ILE A O 1
ATOM 1620 N N . VAL A 1 207 ? -3.447 -3.823 16.045 1.00 98.56 207 VAL A N 1
ATOM 1621 C CA . VAL A 1 207 ? -2.184 -4.559 15.932 1.00 98.56 207 VAL A CA 1
ATOM 1622 C C . VAL A 1 207 ? -1.606 -4.261 14.553 1.00 98.56 207 VAL A C 1
ATOM 1624 O O . VAL A 1 207 ? -2.179 -4.640 13.529 1.00 98.56 207 VAL A O 1
ATOM 1627 N N . GLN A 1 208 ? -0.489 -3.545 14.518 1.00 98.38 208 GLN A N 1
ATOM 1628 C CA . GLN A 1 208 ? 0.171 -3.087 13.301 1.00 98.38 208 GLN A CA 1
ATOM 1629 C C . GLN A 1 208 ? 1.493 -3.832 13.127 1.00 98.38 208 GLN A C 1
ATOM 1631 O O . GLN A 1 208 ? 2.368 -3.749 13.985 1.00 98.38 208 GLN A O 1
ATOM 1636 N N . ALA A 1 209 ? 1.644 -4.522 12.000 1.00 98.31 209 ALA A N 1
ATOM 1637 C CA . ALA A 1 209 ? 2.910 -5.092 11.565 1.00 98.31 209 ALA A CA 1
ATOM 1638 C C . ALA A 1 209 ? 3.586 -4.150 10.564 1.00 98.31 209 ALA A C 1
ATOM 1640 O O . ALA A 1 209 ? 2.960 -3.713 9.590 1.00 98.31 209 ALA A O 1
ATOM 1641 N N . TYR A 1 210 ? 4.859 -3.861 10.806 1.00 97.88 210 TYR A N 1
ATOM 1642 C CA . TYR A 1 210 ? 5.767 -3.194 9.881 1.00 97.88 210 TYR A CA 1
ATOM 1643 C C . TYR A 1 210 ? 6.790 -4.211 9.383 1.00 97.88 210 TYR A C 1
ATOM 1645 O O . TYR A 1 210 ? 7.294 -5.010 10.170 1.00 97.88 210 TYR A O 1
ATOM 1653 N N . PHE A 1 211 ? 7.080 -4.178 8.087 1.00 97.56 211 PHE A N 1
ATOM 1654 C CA . PHE A 1 211 ? 8.063 -5.039 7.443 1.00 97.56 211 PHE A CA 1
ATOM 1655 C C . PHE A 1 211 ? 9.239 -4.186 7.004 1.00 97.56 211 PHE A C 1
ATOM 1657 O O . PHE A 1 211 ? 9.047 -3.192 6.301 1.00 97.56 211 PHE A O 1
ATOM 1664 N N . ARG A 1 212 ? 10.444 -4.582 7.402 1.00 97.88 212 ARG A N 1
ATOM 1665 C CA . ARG A 1 212 ? 11.678 -3.841 7.148 1.00 97.88 212 ARG A CA 1
ATOM 1666 C C . ARG A 1 212 ? 12.720 -4.761 6.554 1.00 97.88 212 ARG A C 1
ATOM 1668 O O . ARG A 1 212 ? 12.857 -5.907 6.966 1.00 97.88 212 ARG A O 1
ATOM 1675 N N . GLY A 1 213 ? 13.430 -4.271 5.557 1.00 97.12 213 GLY A N 1
ATOM 1676 C CA . GLY A 1 213 ? 14.411 -5.050 4.824 1.00 97.12 213 GLY A CA 1
ATOM 1677 C C . GLY A 1 213 ? 15.749 -4.347 4.796 1.00 97.12 213 GLY A C 1
ATOM 1678 O O . GLY A 1 213 ? 15.846 -3.136 4.978 1.00 97.12 213 GLY A O 1
ATOM 1679 N N . ILE A 1 214 ? 16.790 -5.115 4.527 1.00 97.56 214 ILE A N 1
ATOM 1680 C CA . ILE A 1 214 ? 18.105 -4.566 4.257 1.00 97.56 214 ILE A CA 1
ATOM 1681 C C . ILE A 1 214 ? 18.228 -4.410 2.736 1.00 97.56 214 ILE A C 1
ATOM 1683 O O . ILE A 1 214 ? 18.101 -5.412 2.031 1.00 97.56 214 ILE A O 1
ATOM 1687 N N . PRO A 1 215 ? 18.430 -3.197 2.190 1.00 97.44 215 PRO A N 1
ATOM 1688 C CA . PRO A 1 215 ? 18.556 -3.026 0.753 1.00 97.44 215 PRO A CA 1
ATOM 1689 C C . PRO A 1 215 ? 19.917 -3.519 0.243 1.00 97.44 215 PRO A C 1
ATOM 1691 O O . PRO A 1 215 ? 20.921 -3.475 0.963 1.00 97.44 215 PRO A O 1
ATOM 1694 N N . ILE A 1 216 ? 19.944 -3.930 -1.029 1.00 95.56 216 ILE A N 1
ATOM 1695 C CA . ILE A 1 216 ? 21.166 -4.215 -1.803 1.00 95.56 216 ILE A CA 1
ATOM 1696 C C . ILE A 1 216 ? 22.009 -2.939 -1.928 1.00 95.56 216 ILE A C 1
ATOM 1698 O O . ILE A 1 216 ? 23.230 -2.974 -1.801 1.00 95.56 216 ILE A O 1
ATOM 1702 N N . ASP A 1 217 ? 21.351 -1.803 -2.172 1.00 94.12 217 ASP A N 1
ATOM 1703 C CA . ASP A 1 217 ? 21.995 -0.495 -2.245 1.00 94.12 217 ASP A CA 1
ATOM 1704 C C . ASP A 1 217 ? 22.214 0.081 -0.839 1.00 94.12 217 ASP A C 1
ATOM 1706 O O . ASP A 1 217 ? 21.286 0.581 -0.201 1.00 94.12 217 ASP A O 1
ATOM 1710 N N . LYS A 1 218 ? 23.460 0.009 -0.362 1.00 95.44 218 LYS A N 1
ATOM 1711 C CA . LYS A 1 218 ? 23.873 0.521 0.953 1.00 95.44 218 LYS A CA 1
ATOM 1712 C C . LYS A 1 218 ? 24.028 2.037 1.006 1.00 95.44 218 LYS A C 1
ATOM 1714 O O . LYS A 1 218 ? 24.192 2.574 2.097 1.00 95.44 218 LYS A O 1
ATOM 1719 N N . GLU A 1 219 ? 23.984 2.715 -0.139 1.00 95.56 219 GLU A N 1
ATOM 1720 C CA . GLU A 1 219 ? 24.011 4.178 -0.221 1.00 95.56 219 GLU A CA 1
ATOM 1721 C C . GLU A 1 219 ? 22.601 4.781 -0.144 1.00 95.56 219 GLU A C 1
ATOM 1723 O O . GLU A 1 219 ? 22.439 6.001 -0.150 1.00 95.56 219 GLU A O 1
ATOM 1728 N N . ASN A 1 220 ? 21.571 3.936 -0.044 1.00 92.62 220 ASN A N 1
ATOM 1729 C CA . ASN A 1 220 ? 20.201 4.367 0.163 1.00 92.62 220 ASN A CA 1
ATOM 1730 C C . ASN A 1 220 ? 20.081 5.238 1.434 1.00 92.62 220 ASN A C 1
ATOM 1732 O O . ASN A 1 220 ? 20.452 4.807 2.524 1.00 92.62 220 ASN A O 1
ATOM 1736 N N . GLU A 1 221 ? 19.532 6.450 1.290 1.00 92.06 221 GLU A N 1
ATOM 1737 C CA . GLU A 1 221 ? 19.429 7.436 2.380 1.00 92.06 221 GLU A CA 1
ATOM 1738 C C . GLU A 1 221 ? 18.679 6.895 3.607 1.00 92.06 221 GLU A C 1
ATOM 1740 O O . GLU A 1 221 ? 19.124 7.089 4.736 1.00 92.06 221 GLU A O 1
ATOM 1745 N N . GLU A 1 222 ? 17.581 6.165 3.389 1.00 90.19 222 GLU A N 1
ATOM 1746 C CA . GLU A 1 222 ? 16.773 5.572 4.458 1.00 90.19 222 GLU A CA 1
ATOM 1747 C C . GLU A 1 222 ? 17.563 4.490 5.206 1.00 90.19 222 GLU A C 1
ATOM 1749 O O . GLU A 1 222 ? 17.565 4.459 6.433 1.00 90.19 222 GLU A O 1
ATOM 1754 N N . TYR A 1 223 ? 18.330 3.667 4.489 1.00 95.75 223 TYR A N 1
ATOM 1755 C CA . TYR A 1 223 ? 19.220 2.693 5.117 1.00 95.75 223 TYR A CA 1
ATOM 1756 C C . TYR A 1 223 ? 20.363 3.341 5.904 1.00 95.75 223 TYR A C 1
ATOM 1758 O O . TYR A 1 223 ? 20.707 2.855 6.978 1.00 95.75 223 TYR A O 1
ATOM 1766 N N . ILE A 1 224 ? 20.948 4.431 5.405 1.00 96.88 224 ILE A N 1
ATOM 1767 C CA . ILE A 1 224 ? 21.995 5.169 6.129 1.00 96.88 224 ILE A CA 1
ATOM 1768 C C . ILE A 1 224 ? 21.443 5.732 7.447 1.00 96.88 224 ILE A C 1
ATOM 1770 O O . ILE A 1 224 ? 22.146 5.720 8.458 1.00 96.88 224 ILE A O 1
ATOM 1774 N N . GLU A 1 225 ? 20.200 6.217 7.443 1.00 96.38 225 GLU A N 1
ATOM 1775 C CA . GLU A 1 225 ? 19.559 6.806 8.621 1.00 96.38 225 GLU A CA 1
ATOM 1776 C C . GLU A 1 225 ? 19.067 5.747 9.621 1.00 96.38 225 GLU A C 1
ATOM 1778 O O . GLU A 1 225 ? 19.304 5.874 10.824 1.00 96.38 225 GLU A O 1
ATOM 1783 N N . TRP A 1 226 ? 18.416 4.686 9.137 1.00 94.69 226 TRP A N 1
ATOM 1784 C CA . TRP A 1 226 ? 17.665 3.742 9.977 1.00 94.69 226 TRP A CA 1
ATOM 1785 C C . TRP A 1 226 ? 18.283 2.343 10.068 1.00 94.69 226 TRP A C 1
ATOM 1787 O O . TRP A 1 226 ? 17.875 1.537 10.906 1.00 94.69 226 TRP A O 1
ATOM 1797 N N . GLY A 1 227 ? 19.262 2.025 9.221 1.00 95.81 227 GLY A N 1
ATOM 1798 C CA . GLY A 1 227 ? 19.851 0.688 9.099 1.00 95.81 227 GLY A CA 1
ATOM 1799 C C . GLY A 1 227 ? 18.955 -0.326 8.380 1.00 95.81 227 GLY A C 1
ATOM 1800 O O . GLY A 1 227 ? 19.284 -1.507 8.342 1.00 95.81 227 GLY A O 1
ATOM 1801 N N . HIS A 1 228 ? 17.825 0.110 7.824 1.00 96.00 228 HIS A N 1
ATOM 1802 C CA . HIS A 1 228 ? 16.874 -0.692 7.053 1.00 96.00 228 HIS A CA 1
ATOM 1803 C C . HIS A 1 228 ? 16.048 0.218 6.133 1.00 96.00 228 HIS A C 1
ATOM 1805 O O . HIS A 1 228 ? 16.106 1.437 6.252 1.00 96.00 228 HIS A O 1
ATOM 1811 N N . VAL A 1 229 ? 15.280 -0.384 5.227 1.00 95.31 229 VAL A N 1
ATOM 1812 C CA . VAL A 1 229 ? 14.250 0.293 4.427 1.00 95.31 229 VAL A CA 1
ATOM 1813 C C . VAL A 1 229 ? 12.877 -0.276 4.752 1.00 95.31 229 VAL A C 1
ATOM 1815 O O . VAL A 1 229 ? 12.734 -1.487 4.969 1.00 95.31 229 VAL A O 1
ATOM 1818 N N . ASP A 1 230 ? 11.858 0.575 4.757 1.00 95.00 230 ASP A N 1
ATOM 1819 C CA . ASP A 1 230 ? 10.475 0.159 4.921 1.00 95.00 230 ASP A CA 1
ATOM 1820 C C . ASP A 1 230 ? 9.991 -0.592 3.671 1.00 95.00 230 ASP A C 1
ATOM 1822 O O . ASP A 1 230 ? 9.963 -0.096 2.541 1.00 95.00 230 ASP A O 1
ATOM 1826 N N . VAL A 1 231 ? 9.572 -1.835 3.888 1.00 94.31 231 VAL A N 1
ATOM 1827 C CA . VAL A 1 231 ? 9.069 -2.742 2.848 1.00 94.31 231 VAL A CA 1
ATOM 1828 C C . VAL A 1 231 ? 7.549 -2.644 2.730 1.00 94.31 231 VAL A C 1
ATOM 1830 O O . VAL A 1 231 ? 6.970 -2.892 1.670 1.00 94.31 231 VAL A O 1
ATOM 1833 N N . GLY A 1 232 ? 6.893 -2.260 3.822 1.00 92.19 232 GLY A N 1
ATOM 1834 C CA . GLY A 1 232 ? 5.458 -2.042 3.896 1.00 92.19 232 GLY A CA 1
ATOM 1835 C C . GLY A 1 232 ? 4.917 -2.343 5.286 1.00 92.19 232 GLY A C 1
ATOM 1836 O O . GLY A 1 232 ? 5.657 -2.530 6.249 1.00 92.19 232 GLY A O 1
ATOM 1837 N N . GLY A 1 233 ? 3.597 -2.430 5.396 1.00 94.06 233 GLY A N 1
ATOM 1838 C CA . GLY A 1 233 ? 2.952 -2.780 6.651 1.00 94.06 233 GLY A CA 1
ATOM 1839 C C . GLY A 1 233 ? 1.506 -3.193 6.455 1.00 94.06 233 GLY A C 1
ATOM 1840 O O . GLY A 1 233 ? 0.885 -2.913 5.429 1.00 94.06 233 GLY A O 1
ATOM 1841 N N . CYS A 1 234 ? 0.960 -3.865 7.457 1.00 95.00 234 CYS A N 1
ATOM 1842 C CA . CYS A 1 234 ? -0.446 -4.238 7.499 1.00 95.00 234 CYS A CA 1
ATOM 1843 C C . CYS A 1 234 ? -0.974 -4.117 8.926 1.00 95.00 234 CYS A C 1
ATOM 1845 O O . CYS A 1 234 ? -0.220 -4.207 9.894 1.00 95.00 234 CYS A O 1
ATOM 1847 N N . ARG A 1 235 ? -2.277 -3.875 9.055 1.00 97.06 235 ARG A N 1
ATOM 1848 C CA . ARG A 1 235 ? -2.915 -3.624 10.346 1.00 97.06 235 ARG A CA 1
ATOM 1849 C C . ARG A 1 235 ? -4.181 -4.436 10.489 1.00 97.06 235 ARG A C 1
ATOM 1851 O O . ARG A 1 235 ? -4.928 -4.577 9.521 1.00 97.06 235 ARG A O 1
ATOM 1858 N N . ILE A 1 236 ? -4.425 -4.912 11.699 1.00 97.31 236 ILE A N 1
ATOM 1859 C CA . ILE A 1 236 ? -5.645 -5.611 12.082 1.00 97.31 236 ILE A CA 1
ATOM 1860 C C . ILE A 1 236 ? -6.247 -4.850 13.255 1.00 97.31 236 ILE A C 1
ATOM 1862 O O . ILE A 1 236 ? -5.583 -4.632 14.267 1.00 97.31 236 ILE A O 1
ATOM 1866 N N . GLU A 1 237 ? -7.497 -4.428 13.098 1.00 97.94 237 GLU A N 1
ATOM 1867 C CA . GLU A 1 237 ? -8.271 -3.825 14.178 1.00 97.94 237 GLU A CA 1
ATOM 1868 C C . GLU A 1 237 ? -9.125 -4.902 14.851 1.00 97.94 237 GLU A C 1
ATOM 1870 O O . GLU A 1 237 ? -9.827 -5.673 14.193 1.00 97.94 237 GLU A O 1
ATOM 1875 N N . LEU A 1 238 ? -9.026 -4.973 16.172 1.00 97.62 238 LEU A N 1
ATOM 1876 C CA . LEU A 1 238 ? -9.666 -5.956 17.021 1.00 97.62 238 LEU A CA 1
ATOM 1877 C C . LEU A 1 238 ? -10.722 -5.268 17.884 1.00 97.62 238 LEU A C 1
ATOM 1879 O O . LEU A 1 238 ? -10.395 -4.461 18.752 1.00 97.62 238 LEU A O 1
ATOM 1883 N N . GLU A 1 239 ? -11.989 -5.617 17.675 1.00 94.38 239 GLU A N 1
ATOM 1884 C CA . GLU A 1 239 ? -13.079 -5.101 18.511 1.00 94.38 239 GLU A CA 1
ATOM 1885 C C . GLU A 1 239 ? -13.228 -5.922 19.798 1.00 94.38 239 GLU A C 1
ATOM 1887 O O . GLU A 1 239 ? -13.099 -5.410 20.906 1.00 94.38 239 GLU A O 1
ATOM 1892 N N . SER A 1 240 ? -13.451 -7.230 19.663 1.00 89.56 240 SER A N 1
ATOM 1893 C CA . SER A 1 240 ? -13.744 -8.127 20.794 1.00 89.56 240 SER A CA 1
ATOM 1894 C C . SER A 1 240 ? -12.757 -9.279 20.944 1.00 89.56 240 SER A C 1
ATOM 1896 O O . SER A 1 240 ? -12.538 -9.774 22.045 1.00 89.56 240 SER A O 1
ATOM 1898 N N . LYS A 1 241 ? -12.136 -9.716 19.846 1.00 93.88 241 LYS A N 1
ATOM 1899 C CA . LYS A 1 241 ? -11.107 -10.759 19.878 1.00 93.88 241 LYS A CA 1
ATOM 1900 C C . LYS A 1 241 ? -9.781 -10.168 20.352 1.00 93.88 241 LYS A C 1
ATOM 1902 O O . LYS A 1 241 ? -9.539 -8.974 20.210 1.00 93.88 241 LYS A O 1
ATOM 1907 N N . ARG A 1 242 ? -8.904 -11.015 20.885 1.00 97.38 242 ARG A N 1
ATOM 1908 C CA . ARG A 1 242 ? -7.535 -10.647 21.279 1.00 97.38 242 ARG A CA 1
ATOM 1909 C C . ARG A 1 242 ? -6.483 -11.360 20.443 1.00 97.38 242 ARG A C 1
ATOM 1911 O O . ARG A 1 242 ? -5.366 -11.530 20.892 1.00 97.38 242 ARG A O 1
ATOM 1918 N N . ILE A 1 243 ? -6.848 -11.797 19.238 1.00 98.50 243 ILE A N 1
ATOM 1919 C CA . ILE A 1 243 ? -5.942 -12.484 18.317 1.00 98.50 243 ILE A CA 1
ATOM 1920 C C . ILE A 1 243 ? -6.014 -11.803 16.952 1.00 98.50 243 ILE A C 1
ATOM 1922 O O . ILE A 1 243 ? -7.086 -11.735 16.346 1.00 98.50 243 ILE A O 1
ATOM 1926 N N . ALA A 1 244 ? -4.869 -11.320 16.479 1.00 98.31 244 ALA A N 1
ATOM 1927 C CA . ALA A 1 244 ? -4.653 -10.798 15.140 1.00 98.31 244 ALA A CA 1
ATOM 1928 C C . ALA A 1 244 ? -3.953 -11.863 14.281 1.00 98.31 244 ALA A C 1
ATOM 1930 O O . ALA A 1 244 ? -2.816 -12.248 14.557 1.00 98.31 244 ALA A O 1
ATOM 1931 N N . CYS A 1 245 ? -4.637 -12.336 13.236 1.00 98.31 245 CYS A N 1
ATOM 1932 C CA . CYS A 1 245 ? -4.115 -13.333 12.299 1.00 98.31 245 CYS A CA 1
ATOM 1933 C C . CYS A 1 245 ? -3.572 -12.647 11.042 1.00 98.31 245 CYS A C 1
ATOM 1935 O O . CYS A 1 245 ? -4.334 -12.215 10.174 1.00 98.31 245 CYS A O 1
ATOM 1937 N N . PHE A 1 246 ? -2.251 -12.579 10.923 1.00 97.44 246 PHE A N 1
ATOM 1938 C CA . PHE A 1 246 ? -1.575 -11.999 9.773 1.00 97.44 246 PHE A CA 1
ATOM 1939 C C . PHE A 1 246 ? -1.439 -13.052 8.675 1.00 97.44 246 PHE A C 1
ATOM 1941 O O . PHE A 1 246 ? -0.632 -13.979 8.758 1.00 97.44 246 PHE A O 1
ATOM 1948 N N . SER A 1 247 ? -2.271 -12.926 7.642 1.00 94.06 247 SER A N 1
ATOM 1949 C CA . SER A 1 247 ? -2.315 -13.842 6.503 1.00 94.06 247 SER A CA 1
ATOM 1950 C C . SER A 1 247 ? -2.440 -13.079 5.189 1.00 94.06 247 SER A C 1
ATOM 1952 O O . SER A 1 247 ? -2.811 -11.909 5.177 1.00 94.06 247 SER A O 1
ATOM 1954 N N . ASP A 1 248 ? -2.053 -13.732 4.090 1.00 91.44 248 ASP A N 1
ATOM 1955 C CA . ASP A 1 248 ? -2.108 -13.168 2.732 1.00 91.44 248 ASP A CA 1
ATOM 1956 C C . ASP A 1 248 ? -1.405 -11.812 2.561 1.00 91.44 248 ASP A C 1
ATOM 1958 O O . ASP A 1 248 ? -1.728 -11.037 1.660 1.00 91.44 248 ASP A O 1
ATOM 1962 N N . ILE A 1 249 ? -0.394 -11.552 3.392 1.00 93.12 249 ILE A N 1
ATOM 1963 C CA . ILE A 1 249 ? 0.452 -10.371 3.267 1.00 93.12 249 ILE A CA 1
ATOM 1964 C C . ILE A 1 249 ? 1.262 -10.485 1.979 1.00 93.12 249 ILE A C 1
ATOM 1966 O O . ILE A 1 249 ? 1.895 -11.510 1.709 1.00 93.12 249 ILE A O 1
ATOM 1970 N N . LYS A 1 250 ? 1.243 -9.414 1.193 1.00 91.81 250 LYS A N 1
ATOM 1971 C CA . LYS A 1 250 ? 1.884 -9.322 -0.114 1.00 91.81 250 LYS A CA 1
ATOM 1972 C C . LYS A 1 250 ? 2.842 -8.145 -0.130 1.00 91.81 250 LYS A C 1
ATOM 1974 O O . LYS A 1 250 ? 2.441 -7.027 0.185 1.00 91.81 250 LYS A O 1
ATOM 1979 N N . ILE A 1 251 ? 4.083 -8.406 -0.522 1.00 88.44 251 ILE A N 1
ATOM 1980 C CA . ILE A 1 251 ? 5.070 -7.368 -0.806 1.00 88.44 251 ILE A CA 1
ATOM 1981 C C . ILE A 1 251 ? 5.229 -7.269 -2.323 1.00 88.44 251 ILE A C 1
ATOM 1983 O O . ILE A 1 251 ? 5.479 -8.294 -2.965 1.00 88.44 251 ILE A O 1
ATOM 1987 N N . PRO A 1 252 ? 5.145 -6.065 -2.910 1.00 83.75 252 PRO A N 1
ATOM 1988 C CA . PRO A 1 252 ? 5.417 -5.882 -4.326 1.00 83.75 252 PRO A CA 1
ATOM 1989 C C . PRO A 1 252 ? 6.817 -6.371 -4.719 1.00 83.75 252 PRO A C 1
ATOM 1991 O O . PRO A 1 252 ? 7.810 -6.001 -4.087 1.00 83.75 252 PRO A O 1
ATOM 1994 N N . LYS A 1 253 ? 6.921 -7.130 -5.820 1.00 82.19 253 LYS A N 1
ATOM 1995 C CA . LYS A 1 253 ? 8.202 -7.673 -6.319 1.00 82.19 253 LYS A CA 1
ATOM 1996 C C . LYS A 1 253 ? 9.317 -6.639 -6.414 1.00 82.19 253 LYS A C 1
ATOM 1998 O O . LYS A 1 253 ? 10.452 -6.919 -6.073 1.00 82.19 253 LYS A O 1
ATOM 2003 N N . TYR A 1 254 ? 8.988 -5.436 -6.885 1.00 82.12 254 TYR A N 1
ATOM 2004 C CA . TYR A 1 254 ? 9.982 -4.390 -7.116 1.00 82.12 254 TYR A CA 1
ATOM 2005 C C . TYR A 1 254 ? 10.640 -3.897 -5.819 1.00 82.12 254 TYR A C 1
ATOM 2007 O O . TYR A 1 254 ? 11.690 -3.264 -5.886 1.00 82.12 254 TYR A O 1
ATOM 2015 N N . ILE A 1 255 ? 10.004 -4.116 -4.661 1.00 88.06 255 ILE A N 1
ATOM 2016 C CA . ILE A 1 255 ? 10.605 -3.851 -3.351 1.00 88.06 255 ILE A CA 1
ATOM 2017 C C . ILE A 1 255 ? 11.521 -5.015 -2.993 1.00 88.06 255 ILE A C 1
ATOM 2019 O O . ILE A 1 255 ? 12.679 -4.789 -2.674 1.00 88.06 255 ILE A O 1
ATOM 2023 N N . VAL A 1 256 ? 11.026 -6.248 -3.127 1.00 89.38 256 VAL A N 1
ATOM 2024 C CA . VAL A 1 256 ? 11.802 -7.475 -2.889 1.00 89.38 256 VAL A CA 1
ATOM 2025 C C . VAL A 1 256 ? 13.098 -7.501 -3.691 1.00 89.38 256 VAL A C 1
ATOM 2027 O O . VAL A 1 256 ? 14.146 -7.806 -3.141 1.00 89.38 256 VAL A O 1
ATOM 2030 N N . ASP A 1 257 ? 13.040 -7.127 -4.967 1.00 88.12 257 ASP A N 1
ATOM 2031 C CA . ASP A 1 257 ? 14.194 -7.130 -5.872 1.00 88.12 257 ASP A CA 1
ATOM 2032 C C . ASP A 1 257 ? 15.268 -6.097 -5.477 1.00 88.12 257 ASP A C 1
ATOM 2034 O O . ASP A 1 257 ? 16.348 -6.078 -6.061 1.00 88.12 257 ASP A O 1
ATOM 2038 N N . LYS A 1 258 ? 14.983 -5.235 -4.491 1.00 91.12 258 LYS A N 1
ATOM 2039 C CA . LYS A 1 258 ? 15.929 -4.276 -3.909 1.00 91.12 258 LYS A CA 1
ATOM 2040 C C . LYS A 1 258 ? 16.484 -4.715 -2.558 1.00 91.12 258 LYS A C 1
ATOM 2042 O O . LYS A 1 258 ? 17.312 -3.985 -2.024 1.00 91.12 258 LYS A O 1
ATOM 2047 N N . LEU A 1 259 ? 16.036 -5.837 -1.997 1.00 94.69 259 LEU A N 1
ATOM 2048 C CA . LEU A 1 259 ? 16.489 -6.342 -0.700 1.00 94.69 259 LEU A CA 1
ATOM 2049 C C . LEU A 1 259 ? 17.619 -7.360 -0.870 1.00 94.69 259 LEU A C 1
ATOM 2051 O O . LEU A 1 259 ? 17.630 -8.112 -1.841 1.00 94.69 259 LEU A O 1
ATOM 2055 N N . GLU A 1 260 ? 18.562 -7.396 0.072 1.00 95.75 260 GLU A N 1
ATOM 2056 C CA . GLU A 1 260 ? 19.620 -8.418 0.101 1.00 95.75 260 GLU A CA 1
ATOM 2057 C C . GLU A 1 260 ? 19.038 -9.823 0.238 1.00 95.75 260 GLU A C 1
ATOM 2059 O O . GLU A 1 260 ? 19.508 -10.762 -0.406 1.00 95.75 260 GLU A O 1
ATOM 2064 N N . ASP A 1 261 ? 17.987 -9.956 1.045 1.00 94.06 261 ASP A N 1
ATOM 2065 C CA . ASP A 1 261 ? 17.244 -11.190 1.214 1.00 94.06 261 ASP A CA 1
ATOM 2066 C C . ASP A 1 261 ? 15.784 -10.928 1.639 1.00 94.06 261 ASP A C 1
ATOM 2068 O O . ASP A 1 261 ? 15.366 -9.804 1.923 1.00 94.06 261 ASP A O 1
ATOM 2072 N N . LEU A 1 262 ? 14.977 -11.993 1.622 1.00 91.12 262 LEU A N 1
ATOM 2073 C CA . LEU A 1 262 ? 13.542 -11.962 1.926 1.00 91.12 262 LEU A CA 1
ATOM 2074 C C . LEU A 1 262 ? 13.204 -12.190 3.407 1.00 91.12 262 LEU A C 1
ATOM 2076 O O . LEU A 1 262 ? 12.023 -12.193 3.765 1.00 91.12 262 LEU A O 1
ATOM 2080 N N . ASN A 1 263 ? 14.200 -12.400 4.266 1.00 96.06 263 ASN A N 1
ATOM 2081 C CA . ASN A 1 263 ? 14.045 -12.552 5.707 1.00 96.06 263 ASN A CA 1
ATOM 2082 C C . ASN A 1 263 ? 13.872 -11.185 6.388 1.00 96.06 263 ASN A C 1
ATOM 2084 O O . ASN A 1 263 ? 14.632 -10.808 7.278 1.00 96.06 263 ASN A O 1
ATOM 2088 N N . VAL A 1 264 ? 12.857 -10.443 5.944 1.00 96.88 264 VAL A N 1
ATOM 2089 C CA . VAL A 1 264 ? 12.521 -9.117 6.465 1.00 96.88 264 VAL A CA 1
ATOM 2090 C C . VAL A 1 264 ? 12.270 -9.158 7.971 1.00 96.88 264 VAL A C 1
ATOM 2092 O O . VAL A 1 264 ? 11.687 -10.111 8.493 1.00 96.88 264 VAL A O 1
ATOM 2095 N N . GLU A 1 265 ? 12.680 -8.105 8.664 1.00 98.31 265 GLU A N 1
ATOM 2096 C CA . GLU A 1 265 ? 12.330 -7.872 10.057 1.00 98.31 265 GLU A CA 1
ATOM 2097 C C . GLU A 1 265 ? 10.845 -7.503 10.159 1.00 98.31 265 GLU A C 1
ATOM 2099 O O . GLU A 1 265 ? 10.317 -6.727 9.354 1.00 98.31 265 GLU A O 1
ATOM 2104 N N . VAL A 1 266 ? 10.170 -8.065 11.159 1.00 98.31 266 VAL A N 1
ATOM 2105 C CA . VAL A 1 266 ? 8.781 -7.771 11.495 1.00 98.31 266 VAL A CA 1
ATOM 2106 C C . VAL A 1 266 ? 8.740 -7.059 12.834 1.00 98.31 266 VAL A C 1
ATOM 2108 O O . VAL A 1 266 ? 9.069 -7.655 13.856 1.00 98.31 266 VAL A O 1
ATOM 2111 N N . LEU A 1 267 ? 8.272 -5.813 12.832 1.00 98.31 267 LEU A N 1
ATOM 2112 C CA . LEU A 1 267 ? 7.980 -5.056 14.046 1.00 98.31 267 LEU A CA 1
ATOM 2113 C C . LEU A 1 267 ? 6.467 -5.022 14.279 1.00 98.31 267 LEU A C 1
ATOM 2115 O O . LEU A 1 267 ? 5.720 -4.482 13.461 1.00 98.31 267 LEU A O 1
ATOM 2119 N N . ILE A 1 268 ? 6.021 -5.562 15.411 1.00 98.56 268 ILE A N 1
ATOM 2120 C CA . ILE A 1 268 ? 4.635 -5.479 15.872 1.00 98.56 268 ILE A CA 1
ATOM 2121 C C . ILE A 1 268 ? 4.503 -4.349 16.881 1.00 98.56 268 ILE A C 1
ATOM 2123 O O . ILE A 1 268 ? 5.159 -4.347 17.922 1.00 98.56 268 ILE A O 1
ATOM 2127 N N . ASN A 1 269 ? 3.598 -3.425 16.577 1.00 98.12 269 ASN A N 1
ATOM 2128 C CA . ASN A 1 269 ? 3.193 -2.353 17.467 1.00 98.12 269 ASN A CA 1
ATOM 2129 C C . ASN A 1 269 ? 1.695 -2.475 17.778 1.00 98.12 269 ASN A C 1
ATOM 2131 O O . ASN A 1 269 ? 0.898 -2.799 16.892 1.00 98.12 269 ASN A O 1
ATOM 2135 N N . VAL A 1 270 ? 1.314 -2.229 19.030 1.00 98.56 270 VAL A N 1
ATOM 2136 C CA . VAL A 1 270 ? -0.064 -2.371 19.512 1.00 98.56 270 VAL A CA 1
ATOM 2137 C C . VAL A 1 270 ? -0.484 -1.096 20.227 1.00 98.56 270 VAL A C 1
ATOM 2139 O O . VAL A 1 270 ? 0.218 -0.609 21.107 1.00 98.56 270 VAL A O 1
ATOM 2142 N N . PHE A 1 271 ? -1.637 -0.554 19.850 1.00 98.19 271 PHE A N 1
ATOM 2143 C CA . PHE A 1 271 ? -2.181 0.677 20.425 1.00 98.19 271 PHE A CA 1
ATOM 2144 C C . PHE A 1 271 ? -3.710 0.667 20.395 1.00 98.19 271 PHE A C 1
ATOM 2146 O O . PHE A 1 271 ? -4.320 -0.139 19.689 1.00 98.19 271 PHE A O 1
ATOM 2153 N N . SER A 1 272 ? -4.350 1.555 21.158 1.00 98.12 272 SER A N 1
ATOM 2154 C CA . SER A 1 272 ? -5.810 1.662 21.145 1.00 98.12 272 SER A CA 1
ATOM 2155 C C . SER A 1 272 ? -6.324 2.213 19.813 1.00 98.12 272 SER A C 1
ATOM 2157 O O . SER A 1 272 ? -5.809 3.186 19.247 1.00 98.12 272 SER A O 1
ATOM 2159 N N . GLY A 1 273 ? -7.362 1.568 19.292 1.00 96.81 273 GLY A N 1
ATOM 2160 C CA . GLY A 1 273 ? -8.171 2.070 18.198 1.00 96.81 273 GLY A CA 1
ATOM 2161 C C . GLY A 1 273 ? -9.153 3.101 18.735 1.00 96.81 273 GLY A C 1
ATOM 2162 O O . GLY A 1 273 ? -10.289 2.802 19.103 1.00 96.81 273 GLY A O 1
ATOM 2163 N N . ARG A 1 274 ? -8.637 4.327 18.784 1.00 96.00 274 ARG A N 1
ATOM 2164 C CA . ARG A 1 274 ? -9.280 5.526 19.321 1.00 96.00 274 ARG A CA 1
ATOM 2165 C C . ARG A 1 274 ? -10.648 5.783 18.713 1.00 96.00 274 ARG A C 1
ATOM 2167 O O . ARG A 1 274 ? -10.751 6.116 17.532 1.00 96.00 274 ARG A O 1
ATOM 2174 N N . ARG A 1 275 ? -11.682 5.674 19.548 1.00 95.06 275 ARG A N 1
ATOM 2175 C CA . ARG A 1 275 ? -13.065 6.074 19.249 1.00 95.06 275 ARG A CA 1
ATOM 2176 C C . ARG A 1 275 ? -13.508 7.242 20.120 1.00 95.06 275 ARG A C 1
ATOM 2178 O O . ARG A 1 275 ? -14.211 8.121 19.626 1.00 95.06 275 ARG A O 1
ATOM 2185 N N . SER A 1 276 ? -13.084 7.269 21.382 1.00 96.31 276 SER A N 1
ATOM 2186 C CA . SER A 1 276 ? -13.425 8.329 22.334 1.00 96.31 276 SER A CA 1
ATOM 2187 C C . SER A 1 276 ? -12.197 8.999 22.951 1.00 96.31 276 SER A C 1
ATOM 2189 O O . SER A 1 276 ? -12.238 10.204 23.212 1.00 96.31 276 SER A O 1
ATOM 2191 N N . SER A 1 277 ? -11.091 8.276 23.146 1.00 94.31 277 SER A N 1
ATOM 2192 C CA . SER A 1 277 ? -9.878 8.852 23.721 1.00 94.31 277 SER A CA 1
ATOM 2193 C C . SER A 1 277 ? -9.089 9.669 22.686 1.00 94.31 277 SER A C 1
ATOM 2195 O O . SER A 1 277 ? -9.075 9.391 21.484 1.00 94.31 277 SER A O 1
ATOM 2197 N N . GLN A 1 278 ? -8.383 10.706 23.150 1.00 96.06 278 GLN A N 1
ATOM 2198 C CA . GLN A 1 278 ? -7.483 11.485 22.287 1.00 96.06 278 GLN A CA 1
ATOM 2199 C C . GLN A 1 278 ? -6.122 10.811 22.090 1.00 96.06 278 GLN A C 1
ATOM 2201 O O . GLN A 1 278 ? -5.470 11.020 21.066 1.00 96.06 278 GLN A O 1
ATOM 2206 N N . PHE A 1 279 ? -5.688 9.991 23.045 1.00 96.75 279 PHE A N 1
ATOM 2207 C CA . PHE A 1 279 ? -4.356 9.392 23.081 1.00 96.75 279 PHE A CA 1
ATOM 2208 C C . PHE A 1 279 ? -4.441 7.875 23.205 1.00 96.75 279 PHE A C 1
ATOM 2210 O O . PHE A 1 279 ? -5.457 7.338 23.639 1.00 96.75 279 PHE A O 1
ATOM 2217 N N . ASN A 1 280 ? -3.366 7.192 22.809 1.00 97.81 280 ASN A N 1
ATOM 2218 C CA . ASN A 1 280 ? -3.223 5.771 23.096 1.00 97.81 280 ASN A CA 1
ATOM 2219 C C . ASN A 1 280 ? -3.326 5.555 24.612 1.00 97.81 280 ASN A C 1
ATOM 2221 O O . ASN A 1 280 ? -2.735 6.323 25.372 1.00 97.81 280 ASN A O 1
ATOM 2225 N N . ILE A 1 281 ? -4.062 4.526 25.024 1.00 98.38 281 ILE A N 1
ATOM 2226 C CA . ILE A 1 281 ? -4.232 4.168 26.439 1.00 98.38 281 ILE A CA 1
ATOM 2227 C C . ILE A 1 281 ? -3.513 2.867 26.814 1.00 98.38 281 ILE A C 1
ATOM 2229 O O . ILE A 1 281 ? -3.441 2.536 27.993 1.00 98.38 281 ILE A O 1
ATOM 2233 N N . LEU A 1 282 ? -2.965 2.136 25.837 1.00 98.50 282 LEU A N 1
ATOM 2234 C CA . LEU A 1 282 ? -2.332 0.834 26.050 1.00 98.50 282 LEU A CA 1
ATOM 2235 C C . LEU A 1 282 ? -0.805 0.927 26.040 1.00 98.50 282 LEU A C 1
ATOM 2237 O O . LEU A 1 282 ? -0.222 1.530 25.144 1.00 98.50 282 LEU A O 1
ATOM 2241 N N . ASP A 1 283 ? -0.163 0.278 27.003 1.00 98.44 283 ASP A N 1
ATOM 2242 C CA . ASP A 1 283 ? 1.276 0.012 27.028 1.00 98.44 283 ASP A CA 1
ATOM 2243 C C . ASP A 1 283 ? 1.476 -1.488 26.806 1.00 98.44 283 ASP A C 1
ATOM 2245 O O . ASP A 1 283 ? 1.098 -2.296 27.658 1.00 98.44 283 ASP A O 1
ATOM 2249 N N . VAL A 1 284 ? 1.974 -1.873 25.631 1.00 98.50 284 VAL A N 1
ATOM 2250 C CA . VAL A 1 284 ? 2.074 -3.274 25.197 1.00 98.50 284 VAL A CA 1
ATOM 2251 C C . VAL A 1 284 ? 3.498 -3.574 24.757 1.00 98.50 284 VAL A C 1
ATOM 2253 O O . VAL A 1 284 ? 4.121 -2.776 24.058 1.00 98.50 284 VAL A O 1
ATOM 2256 N N . ASN A 1 285 ? 3.997 -4.752 25.131 1.00 98.00 285 ASN A N 1
ATOM 2257 C CA . ASN A 1 285 ? 5.294 -5.234 24.668 1.00 98.00 285 ASN A CA 1
ATOM 2258 C C . ASN A 1 285 ? 5.357 -5.274 23.135 1.00 98.00 285 ASN A C 1
ATOM 2260 O O . ASN A 1 285 ? 4.385 -5.634 22.471 1.00 98.00 285 ASN A O 1
ATOM 2264 N N . ILE A 1 286 ? 6.532 -4.981 22.584 1.00 96.75 286 ILE A N 1
ATOM 2265 C CA . ILE A 1 286 ? 6.798 -5.103 21.149 1.00 96.75 286 ILE A CA 1
ATOM 2266 C C . ILE A 1 286 ? 7.293 -6.513 20.804 1.00 96.75 286 ILE A C 1
ATOM 2268 O O . ILE A 1 286 ? 7.925 -7.179 21.624 1.00 96.75 286 ILE A O 1
ATOM 2272 N N . LEU A 1 287 ? 7.036 -6.945 19.570 1.00 98.25 287 LEU A N 1
ATOM 2273 C CA . LEU A 1 287 ? 7.736 -8.063 18.932 1.00 98.25 287 LEU A CA 1
ATOM 2274 C C . LEU A 1 287 ? 8.567 -7.484 17.793 1.00 98.25 287 LEU A C 1
ATOM 2276 O O . LEU A 1 287 ? 8.008 -6.785 16.952 1.00 98.25 287 LEU A O 1
ATOM 2280 N N . GLN A 1 288 ? 9.862 -7.771 17.764 1.00 98.25 288 GLN A N 1
ATOM 2281 C CA . GLN A 1 288 ? 10.751 -7.373 16.677 1.00 98.25 288 GLN A CA 1
ATOM 2282 C C . GLN A 1 288 ? 11.652 -8.556 16.343 1.00 98.25 288 GLN A C 1
ATOM 2284 O O . GLN A 1 288 ? 12.592 -8.837 17.077 1.00 98.25 288 GLN A O 1
ATOM 2289 N N . GLU A 1 289 ? 11.309 -9.286 15.286 1.00 98.38 289 GLU A N 1
ATOM 2290 C CA . GLU A 1 289 ? 11.969 -10.545 14.925 1.00 98.38 289 GLU A CA 1
ATOM 2291 C C . GLU A 1 289 ? 11.992 -10.726 13.398 1.00 98.38 289 GLU A C 1
ATOM 2293 O O . GLU A 1 289 ? 11.091 -10.234 12.707 1.00 98.38 289 GLU A O 1
ATOM 2298 N N . PRO A 1 290 ? 12.962 -11.467 12.837 1.00 98.06 290 PRO A N 1
ATOM 2299 C CA . PRO A 1 290 ? 12.939 -11.854 11.431 1.00 98.06 290 PRO A CA 1
ATOM 2300 C C . PRO A 1 290 ? 11.707 -12.701 11.076 1.00 98.06 290 PRO A C 1
ATOM 2302 O O . PRO A 1 290 ? 11.257 -13.553 11.848 1.00 98.06 290 PRO A O 1
ATOM 2305 N N . ILE A 1 291 ? 11.177 -12.535 9.861 1.00 97.19 291 ILE A N 1
ATOM 2306 C CA . ILE A 1 291 ? 9.967 -13.239 9.411 1.00 97.19 291 ILE A CA 1
ATOM 2307 C C . ILE A 1 291 ? 10.115 -14.770 9.462 1.00 97.19 291 ILE A C 1
ATOM 2309 O O . ILE A 1 291 ? 9.144 -15.476 9.745 1.00 97.19 291 ILE A O 1
ATOM 2313 N N . ASN A 1 292 ? 11.319 -15.309 9.233 1.00 96.62 292 ASN A N 1
ATOM 2314 C CA . ASN A 1 292 ? 11.578 -16.748 9.338 1.00 96.62 292 ASN A CA 1
ATOM 2315 C C . ASN A 1 292 ? 11.445 -17.273 10.772 1.00 96.62 292 ASN A C 1
ATOM 2317 O O . ASN A 1 292 ? 11.047 -18.426 10.956 1.00 96.62 292 ASN A O 1
ATOM 2321 N N . ASP A 1 293 ? 11.709 -16.433 11.770 1.00 97.69 293 ASP A N 1
ATOM 2322 C CA . ASP A 1 293 ? 11.639 -16.815 13.177 1.00 97.69 293 ASP A CA 1
ATOM 2323 C C . ASP A 1 293 ? 10.208 -16.773 13.713 1.00 97.69 293 ASP A C 1
ATOM 2325 O O . ASP A 1 293 ? 9.894 -17.496 14.663 1.00 97.69 293 ASP A O 1
ATOM 2329 N N . ILE A 1 294 ? 9.308 -16.028 13.064 1.00 97.12 294 ILE A N 1
ATOM 2330 C CA . ILE A 1 294 ? 7.892 -15.942 13.454 1.00 97.12 294 ILE A CA 1
ATOM 2331 C C . ILE A 1 294 ? 6.943 -16.749 12.558 1.00 97.12 294 ILE A C 1
ATOM 2333 O O . ILE A 1 294 ? 5.794 -16.995 12.929 1.00 97.12 294 ILE A O 1
ATOM 2337 N N . LYS A 1 295 ? 7.412 -17.196 11.388 1.00 95.88 295 LYS A N 1
ATOM 2338 C CA . LYS A 1 295 ? 6.629 -17.948 10.402 1.00 95.88 295 LYS A CA 1
ATOM 2339 C C . LYS A 1 295 ? 5.885 -19.134 11.023 1.00 95.88 295 LYS A C 1
ATOM 2341 O O . LYS A 1 295 ? 6.486 -20.068 11.547 1.00 95.88 295 LYS A O 1
ATOM 2346 N N . GLY A 1 296 ? 4.563 -19.129 10.867 1.00 95.88 296 GLY A N 1
ATOM 2347 C CA . GLY A 1 296 ? 3.655 -20.191 11.299 1.00 95.88 296 GLY A CA 1
ATOM 2348 C C . GLY A 1 296 ? 3.472 -20.289 12.814 1.00 95.88 296 GLY A C 1
ATOM 2349 O O . GLY A 1 296 ? 2.903 -21.274 13.278 1.00 95.88 296 GLY A O 1
ATOM 2350 N N . LYS A 1 297 ? 3.964 -19.312 13.584 1.00 98.44 297 LYS A N 1
ATOM 2351 C CA . LYS A 1 297 ? 3.888 -19.303 15.047 1.00 98.44 297 LYS A CA 1
ATOM 2352 C C . LYS A 1 297 ? 2.850 -18.298 15.544 1.00 98.44 297 LYS A C 1
ATOM 2354 O O . LYS A 1 297 ? 2.467 -17.360 14.842 1.00 98.44 297 LYS A O 1
ATOM 2359 N N . LYS A 1 298 ? 2.430 -18.510 16.790 1.00 98.62 298 LYS A N 1
ATOM 2360 C CA . LYS A 1 298 ? 1.600 -17.600 17.577 1.00 98.62 298 LYS A CA 1
ATOM 2361 C C . LYS A 1 298 ? 2.452 -17.014 18.699 1.00 98.62 298 LYS A C 1
ATOM 2363 O O . LYS A 1 298 ? 3.126 -17.767 19.401 1.00 98.62 298 LYS A O 1
ATOM 2368 N N . PHE A 1 299 ? 2.402 -15.700 18.867 1.00 98.50 299 PHE A N 1
ATOM 2369 C CA . PHE A 1 299 ? 3.093 -14.980 19.936 1.00 98.50 299 PHE A CA 1
ATOM 2370 C C . PHE A 1 299 ? 2.079 -14.285 20.830 1.00 98.50 299 PHE A C 1
ATOM 2372 O O . PHE A 1 299 ? 1.087 -13.761 20.333 1.00 98.50 299 PHE A O 1
ATOM 2379 N N . THR A 1 300 ? 2.342 -14.254 22.133 1.00 98.62 300 THR A N 1
ATOM 2380 C CA . THR A 1 300 ? 1.508 -13.537 23.100 1.00 98.62 300 THR A CA 1
ATOM 2381 C C . THR A 1 300 ? 2.236 -12.277 23.551 1.00 98.62 300 THR A C 1
ATOM 2383 O O . THR A 1 300 ? 3.327 -12.361 24.118 1.00 98.62 300 THR A O 1
ATOM 2386 N N . LEU A 1 301 ? 1.635 -11.114 23.314 1.00 98.62 301 LEU A N 1
ATOM 2387 C CA . LEU A 1 301 ? 2.121 -9.825 23.793 1.00 98.62 301 LEU A CA 1
ATOM 2388 C C . LEU A 1 301 ? 1.312 -9.405 25.007 1.00 98.62 301 LEU A C 1
ATOM 2390 O O . LEU A 1 301 ? 0.083 -9.361 24.972 1.00 98.62 301 LEU A O 1
ATOM 2394 N N . ARG A 1 302 ? 2.023 -9.098 26.090 1.00 98.56 302 ARG A N 1
ATOM 2395 C CA . ARG A 1 302 ? 1.408 -8.595 27.313 1.00 98.56 302 ARG A CA 1
ATOM 2396 C C . ARG A 1 302 ? 1.217 -7.097 27.217 1.00 98.56 302 ARG A C 1
ATOM 2398 O O . ARG A 1 302 ? 2.132 -6.393 26.788 1.00 98.56 302 ARG A O 1
ATOM 2405 N N . GLY A 1 303 ? 0.048 -6.638 27.637 1.00 98.12 303 GLY A N 1
ATOM 2406 C CA . GLY A 1 303 ? -0.301 -5.230 27.658 1.00 98.12 303 GLY A CA 1
ATOM 2407 C C . GLY A 1 303 ? -0.994 -4.820 28.945 1.00 98.12 303 GLY A C 1
ATOM 2408 O O . GLY A 1 303 ? -1.602 -5.628 29.641 1.00 98.12 303 GLY A O 1
ATOM 2409 N N . LYS A 1 304 ? -0.899 -3.538 29.264 1.00 98.69 304 LYS A N 1
ATOM 2410 C CA . LYS A 1 304 ? -1.549 -2.925 30.420 1.00 98.69 304 LYS A CA 1
ATOM 2411 C C . LYS A 1 304 ? -2.025 -1.520 30.079 1.00 98.69 304 LYS A C 1
ATOM 2413 O O . LYS A 1 304 ? -1.760 -1.011 28.988 1.00 98.69 304 LYS A O 1
ATOM 2418 N N . LEU A 1 305 ? -2.729 -0.889 31.012 1.00 98.38 305 LEU A N 1
ATOM 2419 C CA . LEU A 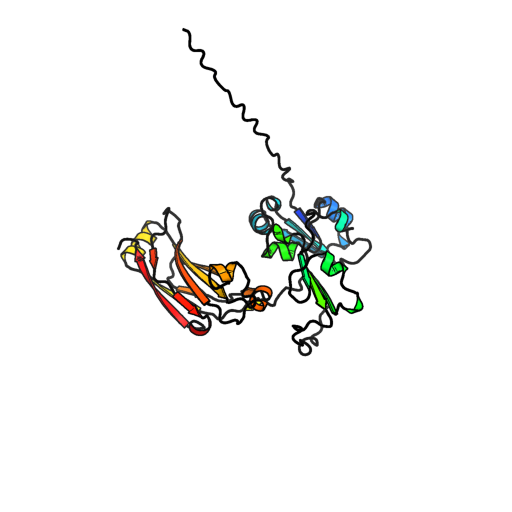1 305 ? -3.087 0.516 30.876 1.00 98.38 305 LEU A CA 1
ATOM 2420 C C . LEU A 1 305 ? -1.828 1.374 31.071 1.00 98.38 305 LEU A C 1
ATOM 2422 O O . LEU A 1 305 ? -1.021 1.111 31.966 1.00 98.38 305 LEU A O 1
ATOM 2426 N N . ILE A 1 306 ? -1.659 2.423 30.268 1.00 97.69 306 ILE A N 1
ATOM 2427 C CA . ILE A 1 306 ? -0.588 3.398 30.499 1.00 97.69 306 ILE A CA 1
ATOM 2428 C C . ILE A 1 306 ? -0.775 4.015 31.891 1.00 97.69 306 ILE A C 1
ATOM 2430 O O . ILE A 1 306 ? -1.813 4.603 32.194 1.00 97.69 306 ILE A O 1
ATOM 2434 N N . GLY A 1 307 ? 0.253 3.893 32.734 1.00 94.44 307 GLY A N 1
ATOM 2435 C CA . GLY A 1 307 ? 0.242 4.385 34.115 1.00 94.44 307 GLY A CA 1
ATOM 2436 C C . GLY A 1 307 ? -0.211 3.369 35.170 1.00 94.44 307 GLY A C 1
ATOM 2437 O O . GLY A 1 307 ? -0.341 3.746 36.335 1.00 94.44 307 GLY A O 1
ATOM 2438 N N . GLU A 1 308 ? -0.447 2.109 34.792 1.00 91.38 308 GLU A N 1
ATOM 2439 C CA . GLU A 1 308 ? -0.598 0.988 35.733 1.00 91.38 308 GLU A CA 1
ATOM 2440 C C . GLU A 1 308 ? 0.731 0.535 36.353 1.00 91.38 308 GLU A C 1
ATOM 2442 O O . GLU A 1 308 ? 1.735 0.370 35.609 1.00 91.38 308 GLU A O 1
#

Sequence (308 aa):
MKKIKTLIVILSVLFPFSGIGQDNAIVVVDGFFIKNSKTETIDYLGKDYIKDTITIAADSAVKIIDTYGSNGLFIINTHDPKGDKSLKLRENLYFNNPPSVMINNYNKSLQDLKSLKPEEIDSIRIIPPLTRAIHGGLRSVGGLIIVETVDNPNKITIDRLSNSQLSSDTSFIYLAMDVKLPTFEIELDLSDRAEKELQELQETIIVQAYFRGIPIDKENEEYIEWGHVDVGGCRIELESKRIACFSDIKIPKYIVDKLEDLNVEVLINVFSGRRSSQFNILDVNILQEPINDIKGKKFTLRGKLIGE

pLDDT: mean 83.98, std 19.44, range [31.09, 98.75]

Radius of gyration: 25.92 Å; chains: 1; bounding box: 44×88×72 Å

Foldseek 3Di:
DDDDDDDDDPPPPPPPPPPVLPLAAFEAEQQFTFQDGPVVLCVLLDPQFFPDKDWAQLVLQCLLANPNSNRTYIYTYTPDCDDPSVPPRVVGGPDPQAAFEAELLHTDDPVVVVPDDPQQWPDKDWAGQSNQSSPPNNNRNNTYIYTYTPPNPPPPPPVPPPPDDDDPPPPDPDLPPWDWFFKFKEFEDEDPQQVVVCVVQQKWKKKKKWWWAQFPDCVPPCCVVPVTDTQDMDMDIGRPGRMDIDGRDTGRVSSCVGGPHDQTWIKIDMFIRDDRDPGTQKDKDIDIGTSVVRGPYYDYIYMYTVPD

Organism: NCBI:txid2184082

Secondary structure (DSSP, 8-state):
----------------------SSPEEEETTEEESS-HHHHHHHH-GGGEEEEEEE-HHHHHHHHGGGGGG-EEEEEES-SSSTTS--GGGSBS--PPPEEEETTEEE-HHHHHHS-GGGEEEEEEE-HHHHHHHH-GGGTT-EEEEEETT-TT----TTSTTS---S--TT-----PEEPPPEEEEEEE-HHHHHHHHHTT-EEEEEEEEEE-BS-TT-HHHHHHSSEEEEEEEEEESS-SEEEE-S-EE-HHHHTTBS-S--EEEEEEEEE-SS-SS--EEE--EEEEHHHHTT-EEEEEEEETT-